Protein AF-A0A2I0TRK7-F1 (afdb_monomer)

Secondary structure (DSSP, 8-state):
-------PPP--S-GGGGTTS-SHHHHHHHHHHHHHHHHHHT---PPP----------------------SSSSS--------------HHHHHHHHHHHTTTSTTS--S-------HHHHHHHHHHHHHHH-------TT-HHHHHHHHHHHHHHHHHHHHHHHHHHHHHHHHHHHHHHHHHHHHHHHHHHHHHHHHHHHHHHHHHHHHHHHHHHHHHHHHHHHHHHHHHHHHH-

Structure (mmCIF, N/CA/C/O backbone):
data_AF-A0A2I0TRK7-F1
#
_entry.id   AF-A0A2I0TRK7-F1
#
loop_
_atom_site.group_PDB
_atom_site.id
_atom_site.type_symbol
_atom_site.label_atom_id
_atom_site.label_alt_id
_atom_site.label_comp_id
_atom_site.label_asym_id
_atom_site.label_entity_id
_atom_site.label_seq_id
_atom_site.pdbx_PDB_ins_code
_atom_site.Cartn_x
_atom_site.Cartn_y
_atom_site.Cartn_z
_atom_site.occupancy
_atom_site.B_iso_or_equiv
_atom_site.auth_seq_id
_atom_site.auth_comp_id
_atom_site.auth_asym_id
_atom_site.auth_atom_id
_atom_site.pdbx_PDB_model_num
ATOM 1 N N . MET A 1 1 ? -14.199 -33.407 -54.077 1.00 32.41 1 MET A N 1
ATOM 2 C CA . MET A 1 1 ? -13.689 -32.351 -54.979 1.00 32.41 1 MET A CA 1
ATOM 3 C C . MET A 1 1 ? -14.073 -30.995 -54.401 1.00 32.41 1 MET A C 1
ATOM 5 O O . MET A 1 1 ? -15.194 -30.552 -54.611 1.00 32.41 1 MET A O 1
ATOM 9 N N . LEU A 1 2 ? -13.197 -30.373 -53.607 1.00 34.16 2 LEU A N 1
ATOM 10 C CA . LEU A 1 2 ? -13.437 -29.027 -53.079 1.00 34.16 2 LEU A CA 1
ATOM 11 C C . LEU A 1 2 ? -13.108 -28.012 -54.176 1.00 34.16 2 LEU A C 1
ATOM 13 O O . LEU A 1 2 ? -11.953 -27.842 -54.563 1.00 34.16 2 LEU A O 1
ATOM 17 N N . ARG A 1 3 ? -14.162 -27.395 -54.709 1.00 36.28 3 ARG A N 1
ATOM 18 C CA . ARG A 1 3 ? -14.121 -26.287 -55.660 1.00 36.28 3 ARG A CA 1
ATOM 19 C C . ARG A 1 3 ? -13.402 -25.112 -54.986 1.00 36.28 3 ARG A C 1
ATOM 21 O O . ARG A 1 3 ? -13.982 -24.447 -54.138 1.00 36.28 3 ARG A O 1
ATOM 28 N N . ARG A 1 4 ? -12.128 -24.884 -55.324 1.00 41.16 4 ARG A N 1
ATOM 29 C CA . ARG A 1 4 ? -11.427 -23.633 -54.998 1.00 41.16 4 ARG A CA 1
ATOM 30 C C . ARG A 1 4 ? -12.055 -22.528 -55.842 1.00 41.16 4 ARG A C 1
ATOM 32 O O . ARG A 1 4 ? -11.705 -22.364 -57.006 1.00 41.16 4 ARG A O 1
ATOM 39 N N . GLU A 1 5 ? -13.023 -21.820 -55.278 1.00 40.56 5 GLU A N 1
ATOM 40 C CA . GLU A 1 5 ? -13.488 -20.557 -55.842 1.00 40.56 5 GLU A CA 1
ATOM 41 C C . GLU A 1 5 ? -12.325 -19.559 -55.784 1.00 40.56 5 GLU A C 1
ATOM 43 O O . GLU A 1 5 ? -11.800 -19.258 -54.712 1.00 40.56 5 GLU A O 1
ATOM 48 N N . GLN A 1 6 ? -11.877 -19.086 -56.949 1.00 48.50 6 GLN A N 1
ATOM 49 C CA . GLN A 1 6 ? -10.953 -17.962 -57.051 1.00 48.50 6 GLN A CA 1
ATOM 50 C C . GLN A 1 6 ? -11.681 -16.701 -56.577 1.00 48.50 6 GLN A C 1
ATOM 52 O O . GLN A 1 6 ? -12.315 -16.005 -57.363 1.00 48.50 6 GLN A O 1
ATOM 57 N N . LYS A 1 7 ? -11.599 -16.403 -55.281 1.00 53.94 7 LYS A N 1
ATOM 58 C CA . LYS A 1 7 ? -11.936 -15.080 -54.746 1.00 53.94 7 LYS A CA 1
ATOM 59 C C . LYS A 1 7 ? -10.682 -14.211 -54.743 1.00 53.94 7 LYS A C 1
ATOM 61 O O . LYS A 1 7 ? -10.127 -13.903 -53.697 1.00 53.94 7 LYS A O 1
ATOM 66 N N . GLY A 1 8 ? -10.184 -13.890 -55.933 1.00 55.75 8 GLY A N 1
ATOM 67 C CA . GLY A 1 8 ? -9.113 -12.912 -56.095 1.00 55.75 8 GLY A CA 1
ATOM 68 C C . GLY A 1 8 ? -9.718 -11.573 -56.482 1.00 55.75 8 GLY A C 1
ATOM 69 O O . GLY A 1 8 ? -10.373 -11.489 -57.520 1.00 55.75 8 GLY A O 1
ATOM 70 N N . ARG A 1 9 ? -9.507 -10.524 -55.678 1.00 63.12 9 ARG A N 1
ATOM 71 C CA . ARG A 1 9 ? -9.641 -9.151 -56.190 1.00 63.12 9 ARG A CA 1
ATOM 72 C C . ARG A 1 9 ? -8.657 -8.990 -57.362 1.00 63.12 9 ARG A C 1
ATOM 74 O O . ARG A 1 9 ? -7.585 -9.597 -57.307 1.00 63.12 9 ARG A O 1
ATOM 81 N N . PRO A 1 10 ? -8.997 -8.246 -58.427 1.00 60.66 10 PRO A N 1
ATOM 82 C CA . PRO A 1 10 ? -8.073 -8.036 -59.534 1.00 60.66 10 PRO A CA 1
ATOM 83 C C . PRO A 1 10 ? -6.835 -7.304 -59.015 1.00 60.66 10 PRO A C 1
ATOM 85 O O . PRO A 1 10 ? -6.938 -6.237 -58.419 1.00 60.66 10 PRO A O 1
ATOM 88 N N . VAL A 1 11 ? -5.673 -7.914 -59.213 1.00 68.88 11 VAL A N 1
ATOM 89 C CA . VAL A 1 11 ? -4.384 -7.338 -58.843 1.00 68.88 11 VAL A CA 1
ATOM 90 C C . VAL A 1 11 ? -3.769 -6.747 -60.111 1.00 68.88 11 VAL A C 1
ATOM 92 O O . VAL A 1 11 ? -3.431 -7.495 -61.026 1.00 68.88 11 VAL A O 1
ATOM 95 N N . ASP A 1 12 ? -3.655 -5.419 -60.185 1.00 69.75 12 ASP A N 1
ATOM 96 C CA . ASP A 1 12 ? -3.143 -4.688 -61.358 1.00 69.75 12 ASP A CA 1
ATOM 97 C C . ASP A 1 12 ? -1.611 -4.542 -61.324 1.00 69.75 12 ASP A C 1
ATOM 99 O O . ASP A 1 12 ? -1.049 -3.449 -61.327 1.00 69.75 12 ASP A O 1
ATOM 103 N N . PHE A 1 13 ? -0.905 -5.667 -61.195 1.00 78.81 13 PHE A N 1
ATOM 104 C CA . PHE A 1 13 ? 0.549 -5.705 -61.350 1.00 78.81 13 PHE A CA 1
ATOM 105 C C . PHE A 1 13 ? 1.053 -7.114 -61.690 1.00 78.81 13 PHE A C 1
ATOM 107 O O . PHE A 1 13 ? 0.450 -8.117 -61.296 1.00 78.81 13 PHE A O 1
ATOM 114 N N . PRO A 1 14 ? 2.185 -7.232 -62.410 1.00 78.56 14 PRO A N 1
ATOM 115 C CA . PRO A 1 14 ? 2.731 -8.528 -62.785 1.00 78.56 14 PRO A CA 1
ATOM 116 C C . PRO A 1 14 ? 3.265 -9.302 -61.561 1.00 78.56 14 PRO A C 1
ATOM 118 O O . PRO A 1 14 ? 3.854 -8.694 -60.661 1.00 78.56 14 PRO A O 1
ATOM 121 N N . PRO A 1 15 ? 3.180 -10.651 -61.545 1.00 74.69 15 PRO A N 1
ATOM 122 C CA . PRO A 1 15 ? 3.654 -11.485 -60.430 1.00 74.69 15 PRO A CA 1
ATOM 123 C C . PRO A 1 15 ? 5.134 -11.295 -60.066 1.00 74.69 15 PRO A C 1
ATOM 125 O O . PRO A 1 15 ? 5.544 -11.577 -58.942 1.00 74.69 15 PRO A O 1
ATOM 128 N N . SER A 1 16 ? 5.948 -10.789 -60.998 1.00 77.88 16 SER A N 1
ATOM 129 C CA . SER A 1 16 ? 7.357 -10.458 -60.764 1.00 77.88 16 SER A CA 1
ATOM 130 C C . SER A 1 16 ? 7.552 -9.417 -59.657 1.00 77.88 16 SER A C 1
ATOM 132 O O . SER A 1 16 ? 8.558 -9.479 -58.953 1.00 77.88 16 SER A O 1
ATOM 134 N N . LYS A 1 17 ? 6.582 -8.516 -59.445 1.00 78.31 17 LYS A N 1
ATOM 135 C CA . LYS A 1 17 ? 6.619 -7.491 -58.388 1.00 78.31 17 LYS A CA 1
ATOM 136 C C . LYS A 1 17 ? 6.417 -8.060 -56.979 1.00 78.31 17 LYS A C 1
ATOM 138 O O . LYS A 1 17 ? 6.828 -7.424 -56.019 1.00 78.31 17 LYS A O 1
ATOM 143 N N . LEU A 1 18 ? 5.864 -9.269 -56.847 1.00 79.94 18 LEU A N 1
ATOM 144 C CA . LEU A 1 18 ? 5.720 -9.961 -55.556 1.00 79.94 18 LEU A CA 1
ATOM 145 C C . LEU A 1 18 ? 6.924 -10.837 -55.204 1.00 79.94 18 LEU A C 1
ATOM 147 O O . LEU A 1 18 ? 7.068 -11.240 -54.053 1.00 79.94 18 LEU A O 1
ATOM 151 N N . LYS A 1 19 ? 7.806 -11.130 -56.170 1.00 82.94 19 LYS A N 1
ATOM 152 C CA . LYS A 1 19 ? 8.955 -12.028 -55.967 1.00 82.94 19 LYS A CA 1
ATOM 153 C C . LYS A 1 19 ? 9.944 -11.499 -54.921 1.00 82.94 19 LYS A C 1
ATOM 155 O O . LYS A 1 19 ? 10.621 -12.292 -54.281 1.00 82.94 19 LYS A O 1
ATOM 160 N N . ALA A 1 20 ? 10.009 -10.179 -54.749 1.00 80.12 20 ALA A N 1
ATOM 161 C CA . ALA A 1 20 ? 10.851 -9.537 -53.747 1.00 80.12 20 ALA A CA 1
ATOM 162 C C . ALA A 1 20 ? 10.376 -9.806 -52.305 1.00 80.12 20 ALA A C 1
ATOM 164 O O . ALA A 1 20 ? 11.190 -9.773 -51.392 1.00 80.12 20 ALA A O 1
ATOM 165 N N . GLY A 1 21 ? 9.086 -10.097 -52.086 1.00 78.44 21 GLY A N 1
ATOM 166 C CA . GLY A 1 21 ? 8.528 -10.366 -50.753 1.00 78.44 21 GLY A CA 1
ATOM 167 C C . GLY A 1 21 ? 8.368 -9.136 -49.848 1.00 78.44 21 GLY A C 1
ATOM 168 O O . GLY A 1 21 ? 7.919 -9.278 -48.716 1.00 78.44 21 GLY A O 1
ATOM 169 N N . TYR A 1 22 ? 8.696 -7.938 -50.335 1.00 82.69 22 TYR A N 1
ATOM 170 C CA . TYR A 1 22 ? 8.523 -6.662 -49.639 1.00 82.69 22 TYR A CA 1
ATOM 171 C C . TYR A 1 22 ? 8.100 -5.566 -50.627 1.00 82.69 22 TYR A C 1
ATOM 173 O O . TYR A 1 22 ? 8.281 -5.706 -51.838 1.00 82.69 22 TYR A O 1
ATOM 181 N N . GLY A 1 23 ? 7.544 -4.470 -50.108 1.00 86.88 23 GLY A N 1
ATOM 182 C CA . GLY A 1 23 ? 7.080 -3.326 -50.897 1.00 86.88 23 GLY A CA 1
ATOM 183 C C . GLY A 1 23 ? 5.558 -3.213 -50.980 1.00 86.88 23 GLY A C 1
ATOM 184 O O . GLY A 1 23 ? 4.820 -4.084 -50.523 1.00 86.88 23 GLY A O 1
ATOM 185 N N . GLU A 1 24 ? 5.096 -2.116 -51.577 1.00 85.69 24 GLU A N 1
ATOM 186 C CA . GLU A 1 24 ? 3.682 -1.720 -51.636 1.00 85.69 24 GLU A CA 1
ATOM 187 C C . GLU A 1 24 ? 2.779 -2.819 -52.210 1.00 85.69 24 GLU A C 1
ATOM 189 O O . GLU A 1 24 ? 1.721 -3.111 -51.662 1.00 85.69 24 GLU A O 1
ATOM 194 N N . GLN A 1 25 ? 3.231 -3.498 -53.266 1.00 84.50 25 GLN A N 1
ATOM 195 C CA . GLN A 1 25 ? 2.469 -4.558 -53.925 1.00 84.50 25 GLN A CA 1
ATOM 196 C C . GLN A 1 25 ? 2.298 -5.788 -53.020 1.00 84.50 25 GLN A C 1
ATOM 198 O O . GLN A 1 25 ? 1.244 -6.422 -53.032 1.00 84.50 25 GLN A O 1
ATOM 203 N N . ALA A 1 26 ? 3.308 -6.116 -52.206 1.00 85.38 26 ALA A N 1
ATOM 204 C CA . ALA A 1 26 ? 3.221 -7.199 -51.228 1.00 85.38 26 ALA A CA 1
ATOM 205 C C . ALA A 1 26 ? 2.299 -6.817 -50.059 1.00 85.38 26 ALA A C 1
ATOM 207 O O . ALA A 1 26 ? 1.445 -7.616 -49.672 1.00 85.38 26 ALA A O 1
ATOM 208 N N . CYS A 1 27 ? 2.411 -5.584 -49.553 1.00 88.12 27 CYS A N 1
ATOM 209 C CA . CYS A 1 27 ? 1.525 -5.058 -48.513 1.00 88.12 27 CYS A CA 1
ATOM 210 C C . CYS A 1 27 ? 0.061 -5.040 -48.969 1.00 88.12 27 CYS A C 1
ATOM 212 O O . CYS A 1 27 ? -0.803 -5.492 -48.227 1.00 88.12 27 CYS A O 1
ATOM 214 N N . TYR A 1 28 ? -0.213 -4.612 -50.205 1.00 85.75 28 TYR A N 1
ATOM 215 C CA . TYR A 1 28 ? -1.561 -4.591 -50.777 1.00 85.75 28 TYR A CA 1
ATOM 216 C C . TYR A 1 28 ? -2.214 -5.980 -50.800 1.00 85.75 28 TYR A C 1
ATOM 218 O O . TYR A 1 28 ? -3.383 -6.138 -50.447 1.00 85.75 28 TYR A O 1
ATOM 226 N N . VAL A 1 29 ? -1.456 -7.013 -51.187 1.00 85.69 29 VAL A N 1
ATOM 227 C CA . VAL A 1 29 ? -1.961 -8.395 -51.199 1.00 85.69 29 VAL A CA 1
ATOM 228 C C . VAL A 1 29 ? -2.229 -8.891 -49.782 1.00 85.69 29 VAL A C 1
ATOM 230 O O . VAL A 1 29 ? -3.265 -9.513 -49.548 1.00 85.69 29 VAL A O 1
ATOM 233 N N . LEU A 1 30 ? -1.324 -8.617 -48.840 1.00 88.88 30 LEU A N 1
ATOM 234 C CA . LEU A 1 30 ? -1.496 -9.004 -47.439 1.00 88.88 30 LEU A CA 1
ATOM 235 C C . LEU A 1 30 ? -2.705 -8.316 -46.801 1.00 88.88 30 LEU A C 1
ATOM 237 O O . LEU A 1 30 ? -3.473 -8.983 -46.114 1.00 88.88 30 LEU A O 1
ATOM 241 N N . ASP A 1 31 ? -2.909 -7.032 -47.080 1.00 88.31 31 ASP A N 1
ATOM 242 C CA . ASP A 1 31 ? -4.055 -6.259 -46.602 1.00 88.31 31 ASP A CA 1
ATOM 243 C C . ASP A 1 31 ? -5.375 -6.815 -47.158 1.00 88.31 31 ASP A C 1
ATOM 245 O O . ASP A 1 31 ? -6.293 -7.146 -46.406 1.00 88.31 31 ASP A O 1
ATOM 249 N N . CYS A 1 32 ? -5.433 -7.089 -48.466 1.00 85.69 32 CYS A N 1
ATOM 250 C CA . CYS A 1 32 ? -6.602 -7.717 -49.088 1.00 85.69 32 CYS A CA 1
ATOM 251 C C . CYS A 1 32 ? -6.925 -9.100 -48.495 1.00 85.69 32 CYS A C 1
ATOM 253 O O . CYS A 1 32 ? -8.098 -9.442 -48.315 1.00 85.69 32 CYS A O 1
ATOM 255 N N . LEU A 1 33 ? -5.900 -9.911 -48.214 1.00 86.06 33 LEU A N 1
ATOM 256 C CA . LEU A 1 33 ? -6.066 -11.225 -47.589 1.00 86.06 33 LEU A CA 1
ATOM 257 C C . LEU A 1 33 ? -6.505 -11.106 -46.126 1.00 86.06 33 LEU A C 1
ATOM 259 O O . LEU A 1 33 ? -7.349 -11.888 -45.684 1.00 86.06 33 LEU A O 1
ATOM 263 N N . ALA A 1 34 ? -5.972 -10.128 -45.392 1.00 87.38 34 ALA A N 1
ATOM 264 C CA . ALA A 1 34 ? -6.372 -9.840 -44.023 1.00 87.38 34 ALA A CA 1
ATOM 265 C C . ALA A 1 34 ? -7.840 -9.399 -43.964 1.00 87.38 34 ALA A C 1
ATOM 267 O O . ALA A 1 34 ? -8.602 -9.959 -43.180 1.00 87.38 34 ALA A O 1
ATOM 268 N N . GLU A 1 35 ? -8.285 -8.494 -44.841 1.00 85.69 35 GLU A N 1
ATOM 269 C CA . GLU A 1 35 ? -9.696 -8.095 -44.929 1.00 85.69 35 GLU A CA 1
ATOM 270 C C . GLU A 1 35 ? -10.627 -9.291 -45.174 1.00 85.69 35 GLU A C 1
ATOM 272 O O . GLU A 1 35 ? -11.679 -9.406 -44.542 1.00 85.69 35 GLU A O 1
ATOM 277 N N . GLU A 1 36 ? -10.262 -10.196 -46.084 1.00 83.69 36 GLU A N 1
ATOM 278 C CA . GLU A 1 36 ? -11.088 -11.366 -46.397 1.00 83.69 36 GLU A CA 1
ATOM 279 C C . GLU A 1 36 ? -11.108 -12.374 -45.233 1.00 83.69 36 GLU A C 1
ATOM 281 O O . GLU A 1 36 ? -12.155 -12.950 -44.920 1.00 83.69 36 GLU A O 1
ATOM 286 N N . ALA A 1 37 ? -9.982 -12.534 -44.530 1.00 86.31 37 ALA A N 1
ATOM 287 C CA . ALA A 1 37 ? -9.895 -13.343 -43.316 1.00 86.31 37 ALA A CA 1
ATOM 288 C C . ALA A 1 37 ? -10.733 -12.755 -42.166 1.00 86.31 37 ALA A C 1
ATOM 290 O O . ALA A 1 37 ? -11.430 -13.491 -41.460 1.00 86.31 37 ALA A O 1
ATOM 291 N N . LEU A 1 38 ? -10.730 -11.430 -42.001 1.00 85.94 38 LEU A N 1
ATOM 292 C CA . LEU A 1 38 ? -11.551 -10.731 -41.010 1.00 85.94 38 LEU A CA 1
ATOM 293 C C . LEU A 1 38 ? -13.048 -10.856 -41.330 1.00 85.94 38 LEU A C 1
ATOM 295 O O . LEU A 1 38 ? -13.849 -11.104 -40.428 1.00 85.94 38 LEU A O 1
ATOM 299 N N . LYS A 1 39 ? -13.432 -10.787 -42.614 1.00 84.00 39 LYS A N 1
ATOM 300 C CA . LYS A 1 39 ? -14.817 -11.044 -43.051 1.00 84.00 39 LYS A CA 1
ATOM 301 C C . LYS A 1 39 ? -15.256 -12.477 -42.765 1.00 84.00 39 LYS A C 1
ATOM 303 O O . LYS A 1 39 ? -16.367 -12.679 -42.283 1.00 84.00 39 LYS A O 1
ATOM 308 N N . TYR A 1 40 ? -14.403 -13.468 -43.038 1.00 85.50 40 TYR A N 1
ATOM 309 C CA . TYR A 1 40 ? -14.735 -14.877 -42.792 1.00 85.50 40 TYR A CA 1
ATOM 310 C C . TYR A 1 40 ? -14.854 -15.200 -41.297 1.00 85.50 40 TYR A C 1
ATOM 312 O O . TYR A 1 40 ? -15.708 -15.989 -40.899 1.00 85.50 40 TYR A O 1
ATOM 320 N N . THR A 1 41 ? -14.027 -14.574 -40.458 1.00 85.81 41 THR A N 1
ATOM 321 C CA . THR A 1 41 ? -14.074 -14.749 -38.996 1.00 85.81 41 THR A CA 1
ATOM 322 C C . THR A 1 41 ? -15.177 -13.929 -38.319 1.00 85.81 41 THR A C 1
ATOM 324 O O . THR A 1 41 ? -15.404 -14.101 -37.124 1.00 85.81 41 THR A O 1
ATOM 327 N N . GLY A 1 42 ? -15.884 -13.062 -39.060 1.00 80.81 42 GLY A N 1
ATOM 328 C CA . GLY A 1 42 ? -16.906 -12.171 -38.505 1.00 80.81 42 GLY A CA 1
ATOM 329 C C . GLY A 1 42 ? -16.328 -11.153 -37.520 1.00 80.81 42 GLY A C 1
ATOM 330 O O . GLY A 1 42 ? -17.004 -10.758 -36.570 1.00 80.81 42 GLY A O 1
ATOM 331 N N . PHE A 1 43 ? -15.064 -10.766 -37.704 1.00 82.06 43 PHE A N 1
ATOM 332 C CA . PHE A 1 43 ? -14.374 -9.867 -36.790 1.00 82.06 43 PHE A CA 1
ATOM 333 C C . PHE A 1 43 ? -14.968 -8.455 -36.852 1.00 82.06 43 PHE A C 1
ATOM 335 O O . PHE A 1 43 ? -15.116 -7.866 -37.922 1.00 82.06 43 PHE A O 1
ATOM 342 N N . SER A 1 44 ? -15.263 -7.888 -35.684 1.00 82.06 44 SER A N 1
ATOM 343 C CA . SER A 1 44 ? -15.686 -6.498 -35.529 1.00 82.06 44 SER A CA 1
ATOM 344 C C . SER A 1 44 ? -14.668 -5.738 -34.688 1.00 82.06 44 SER A C 1
ATOM 346 O O . SER A 1 44 ? -14.330 -6.177 -33.585 1.00 82.06 44 SER A O 1
ATOM 348 N N . TRP A 1 45 ? -14.241 -4.570 -35.161 1.00 82.00 45 TRP A N 1
ATOM 349 C CA . TRP A 1 45 ? -13.414 -3.654 -34.382 1.00 82.00 45 TRP A CA 1
ATOM 350 C C . TRP A 1 45 ? -14.158 -3.229 -33.114 1.00 82.00 45 TRP A C 1
ATOM 352 O O . TRP A 1 45 ? -15.201 -2.575 -33.176 1.00 82.00 45 TRP A O 1
ATOM 362 N N . LYS A 1 46 ? -13.637 -3.616 -31.949 1.00 82.19 46 LYS A N 1
ATOM 363 C CA . LYS A 1 46 ? -14.129 -3.102 -30.669 1.00 82.19 46 LYS A CA 1
ATOM 364 C C . LYS A 1 46 ? -13.589 -1.686 -30.486 1.00 82.19 46 LYS A C 1
ATOM 366 O O . LYS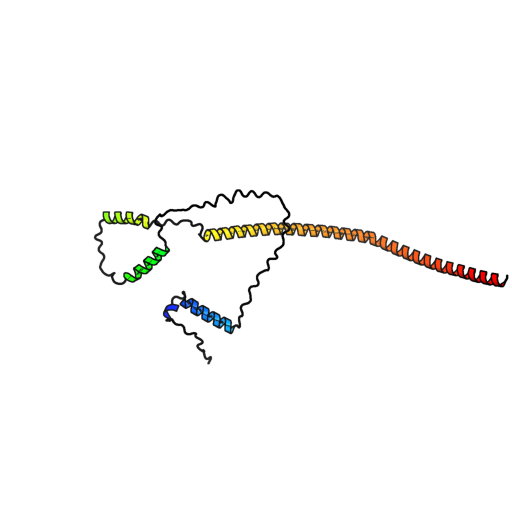 A 1 46 ? -12.427 -1.434 -30.798 1.00 82.19 46 LYS A O 1
ATOM 371 N N . ARG A 1 47 ? -14.418 -0.763 -29.985 1.00 79.69 47 ARG A N 1
ATOM 372 C CA . ARG A 1 47 ? -13.934 0.573 -29.610 1.00 79.69 47 ARG A CA 1
ATOM 373 C C . ARG A 1 47 ? -12.837 0.416 -28.550 1.00 79.69 47 ARG A C 1
ATOM 375 O O . ARG A 1 47 ? -13.065 -0.338 -27.600 1.00 79.69 47 ARG A O 1
ATOM 382 N N . PRO A 1 48 ? -11.683 1.090 -28.700 1.00 80.88 48 PRO A N 1
ATOM 383 C CA . PRO A 1 48 ? -10.685 1.143 -27.643 1.00 80.88 48 PRO A CA 1
ATOM 384 C C . PRO A 1 48 ? -11.340 1.626 -26.346 1.00 80.88 48 PRO A C 1
ATOM 386 O O . PRO A 1 48 ? -12.047 2.635 -26.342 1.00 80.88 48 PRO A O 1
ATOM 389 N N . ALA A 1 49 ? -11.150 0.873 -25.265 1.00 74.44 49 ALA A N 1
ATOM 390 C CA . ALA A 1 49 ? -11.534 1.309 -23.933 1.00 74.44 49 ALA A CA 1
ATOM 391 C C . ALA A 1 49 ? -10.388 2.167 -23.398 1.00 74.44 49 ALA A C 1
ATOM 393 O O . ALA A 1 49 ? -9.375 1.634 -22.951 1.00 74.44 49 ALA A O 1
ATOM 394 N N . TYR A 1 50 ? -10.527 3.486 -23.518 1.00 74.50 50 TYR A N 1
ATOM 395 C CA . TYR A 1 50 ? -9.621 4.415 -22.860 1.00 74.50 50 TYR A CA 1
ATOM 396 C C . TYR A 1 50 ? -9.907 4.352 -21.358 1.00 74.50 50 TYR A C 1
ATOM 398 O O . TYR A 1 50 ? -11.071 4.522 -20.974 1.00 74.50 50 TYR A O 1
ATOM 406 N N . PRO A 1 51 ? -8.903 4.066 -20.514 1.00 74.94 51 PRO A N 1
ATOM 407 C CA . PRO A 1 51 ? -9.040 4.261 -19.081 1.00 74.94 51 PRO A CA 1
ATOM 408 C C . PRO A 1 51 ? -9.516 5.694 -18.855 1.00 74.94 51 PRO A C 1
ATOM 410 O O . PRO A 1 51 ? -8.961 6.630 -19.426 1.00 74.94 51 PRO A O 1
ATOM 413 N N . THR A 1 52 ? -10.601 5.859 -18.107 1.00 65.25 52 THR A N 1
ATOM 414 C CA . THR A 1 52 ? -10.982 7.185 -17.631 1.00 65.25 52 THR A CA 1
ATOM 415 C C . THR A 1 52 ? -9.934 7.547 -16.594 1.00 65.25 52 THR A C 1
ATOM 417 O O . THR A 1 52 ? -9.870 6.892 -15.559 1.00 65.25 52 THR A O 1
ATOM 420 N N . GLU A 1 53 ? -9.060 8.501 -16.908 1.00 59.22 53 GLU A N 1
ATOM 421 C CA . GLU A 1 53 ? -8.301 9.197 -15.875 1.00 59.22 53 GLU A CA 1
ATOM 422 C C . GLU A 1 53 ? -9.353 9.820 -14.957 1.00 59.22 53 GLU A C 1
ATOM 424 O O . GLU A 1 53 ? -10.079 10.736 -15.352 1.00 59.22 53 GLU A O 1
ATOM 429 N N . GLU A 1 54 ? -9.532 9.237 -13.773 1.00 49.12 54 GLU A N 1
ATOM 430 C CA . GLU A 1 54 ? -10.146 9.961 -12.675 1.00 49.12 54 GLU A CA 1
ATOM 431 C C . GLU A 1 54 ? -9.232 11.167 -12.468 1.00 49.12 54 GLU A C 1
ATOM 433 O O . GLU A 1 54 ? -8.091 11.026 -12.036 1.00 49.12 54 GLU A O 1
ATOM 438 N N . LEU A 1 55 ? -9.698 12.343 -12.894 1.00 51.34 55 LEU A N 1
ATOM 439 C CA . LEU A 1 55 ? -9.161 13.605 -12.414 1.00 51.34 55 LEU A CA 1
ATOM 440 C C . LEU A 1 55 ? -9.464 13.607 -10.917 1.00 51.34 55 LEU A C 1
ATOM 442 O O . LEU A 1 55 ? -10.515 14.087 -10.493 1.00 51.34 55 LEU A O 1
ATOM 446 N N . GLU A 1 56 ? -8.598 12.969 -10.133 1.00 44.88 56 GLU A N 1
ATOM 447 C CA . GLU A 1 56 ? -8.482 13.280 -8.723 1.00 44.88 56 GLU A CA 1
ATOM 448 C C . GLU A 1 56 ? -8.209 14.784 -8.690 1.00 44.88 56 GLU A C 1
ATOM 450 O O . GLU A 1 56 ? -7.171 15.263 -9.147 1.00 44.88 56 GLU A O 1
ATOM 455 N N . GLU A 1 57 ? -9.211 15.550 -8.258 1.00 43.53 57 GLU A N 1
ATOM 456 C CA . GLU A 1 57 ? -8.990 16.896 -7.755 1.00 43.53 57 GLU A CA 1
ATOM 457 C C . GLU A 1 57 ? -8.052 16.726 -6.556 1.00 43.53 57 GLU A C 1
ATOM 459 O O . GLU A 1 57 ? -8.499 16.528 -5.427 1.00 43.53 57 GLU A O 1
ATOM 464 N N . GLU A 1 58 ? -6.741 16.705 -6.813 1.00 39.59 58 GLU A N 1
ATOM 465 C CA . GLU A 1 58 ? -5.739 16.873 -5.774 1.00 39.59 58 GLU A CA 1
ATOM 466 C C . GLU A 1 58 ? -6.018 18.234 -5.138 1.00 39.59 58 GLU A C 1
ATOM 468 O O . GLU A 1 58 ? -5.772 19.297 -5.712 1.00 39.59 58 GLU A O 1
ATOM 473 N N . GLU A 1 59 ? -6.603 18.189 -3.945 1.00 39.78 59 GLU A N 1
ATOM 474 C CA . GLU A 1 59 ? -6.556 19.277 -2.989 1.00 39.78 59 GLU A CA 1
ATOM 475 C C . GLU A 1 59 ? -5.069 19.562 -2.756 1.00 39.78 59 GLU A C 1
ATOM 477 O O . GLU A 1 59 ? -4.382 18.826 -2.050 1.00 39.78 59 GLU A O 1
ATOM 482 N N . ILE A 1 60 ? -4.556 20.585 -3.445 1.00 38.88 60 ILE A N 1
ATOM 483 C CA . ILE A 1 60 ? -3.182 21.064 -3.320 1.00 38.88 60 ILE A CA 1
ATOM 484 C C . ILE A 1 60 ? -3.021 21.534 -1.874 1.00 38.88 60 ILE A C 1
ATOM 486 O O . ILE A 1 60 ? -3.321 22.679 -1.535 1.00 38.88 60 ILE A O 1
ATOM 490 N N . THR A 1 61 ? -2.580 20.644 -0.990 1.00 37.81 61 THR A N 1
ATOM 491 C CA . THR A 1 61 ? -2.004 21.059 0.280 1.00 37.81 61 THR A CA 1
ATOM 492 C C . THR A 1 61 ? -0.696 21.752 -0.065 1.00 37.81 61 THR A C 1
ATOM 494 O O . THR A 1 61 ? 0.225 21.106 -0.562 1.00 37.81 61 THR A O 1
ATOM 497 N N . GLU A 1 62 ? -0.654 23.068 0.139 1.00 41.72 62 GLU A N 1
ATOM 498 C CA . GLU A 1 62 ? 0.545 23.903 0.059 1.00 41.72 62 GLU A CA 1
ATOM 499 C C . GLU A 1 62 ? 1.615 23.344 1.013 1.00 41.72 62 GLU A C 1
ATOM 501 O O . GLU A 1 62 ? 1.676 23.718 2.184 1.00 41.72 62 GLU A O 1
ATOM 506 N N . ASP A 1 63 ? 2.430 22.404 0.532 1.00 35.66 63 ASP A N 1
ATOM 507 C CA . ASP A 1 63 ? 3.682 22.027 1.177 1.00 35.66 63 ASP A CA 1
ATOM 508 C C . ASP A 1 63 ? 4.786 22.839 0.499 1.00 35.66 63 ASP A C 1
ATOM 510 O O . ASP A 1 63 ? 5.152 22.615 -0.657 1.00 35.66 63 ASP A O 1
ATOM 514 N N . ASP A 1 64 ? 5.233 23.862 1.222 1.00 45.28 64 ASP A N 1
ATOM 515 C CA . ASP A 1 64 ? 6.246 24.854 0.859 1.00 45.28 64 ASP A CA 1
ATOM 516 C C . ASP A 1 64 ? 7.646 24.213 0.828 1.00 45.28 64 ASP A C 1
ATOM 518 O O . ASP A 1 64 ? 8.550 24.543 1.597 1.00 45.28 64 ASP A O 1
ATOM 522 N N . ALA A 1 65 ? 7.817 23.218 -0.040 1.00 46.12 65 ALA A N 1
ATOM 523 C CA . ALA A 1 65 ? 9.112 22.674 -0.398 1.00 46.12 65 ALA A CA 1
ATOM 524 C C . ALA A 1 65 ? 9.607 23.420 -1.641 1.00 46.12 65 ALA A C 1
ATOM 526 O O . ALA A 1 65 ? 9.292 23.054 -2.773 1.00 46.12 65 ALA A O 1
ATOM 527 N N . GLU A 1 66 ? 10.392 24.477 -1.418 1.00 51.25 66 GLU A N 1
ATOM 528 C CA . GLU A 1 66 ? 11.174 25.163 -2.449 1.00 51.25 66 GLU A CA 1
ATOM 529 C C . GLU A 1 66 ? 12.019 24.150 -3.255 1.00 51.25 66 GLU A C 1
ATOM 531 O O . GLU A 1 66 ? 13.153 23.811 -2.904 1.00 51.25 66 GLU A O 1
ATOM 536 N N . LEU A 1 67 ? 11.482 23.655 -4.372 1.00 42.22 67 LEU A N 1
ATOM 537 C CA . LEU A 1 67 ? 12.253 22.937 -5.381 1.00 42.22 67 LEU A CA 1
ATOM 538 C C . LEU A 1 67 ? 13.062 23.973 -6.159 1.00 42.22 67 LEU A C 1
ATOM 540 O O . LEU A 1 67 ? 12.558 24.645 -7.056 1.00 42.22 67 LEU A O 1
ATOM 544 N N . THR A 1 68 ? 14.336 24.116 -5.795 1.00 46.28 68 THR A N 1
ATOM 545 C CA . THR A 1 68 ? 15.310 24.934 -6.521 1.00 46.28 68 THR A CA 1
ATOM 546 C C . THR A 1 68 ? 15.433 24.449 -7.974 1.00 46.28 68 THR A C 1
ATOM 548 O O . THR A 1 68 ? 16.183 23.520 -8.280 1.00 46.28 68 THR A O 1
ATOM 551 N N . LEU A 1 69 ? 14.708 25.110 -8.877 1.00 44.72 69 LEU A N 1
ATOM 552 C CA . LEU A 1 69 ? 14.708 24.944 -10.334 1.00 44.72 69 LEU A CA 1
ATOM 553 C C . LEU A 1 69 ? 15.988 25.522 -10.980 1.00 44.72 69 LEU A C 1
ATOM 555 O O . LEU A 1 69 ? 15.923 26.178 -12.006 1.00 44.72 69 LEU A O 1
ATOM 559 N N . ASN A 1 70 ? 17.173 25.308 -10.401 1.00 45.44 70 ASN A N 1
ATOM 560 C CA . ASN A 1 70 ? 18.419 25.888 -10.936 1.00 45.44 70 ASN A CA 1
ATOM 561 C C . ASN A 1 70 ? 19.199 24.925 -11.844 1.00 45.44 70 ASN A C 1
ATOM 563 O O . ASN A 1 70 ? 20.351 25.191 -12.164 1.00 45.44 70 ASN A O 1
ATOM 567 N N . LYS A 1 71 ? 18.625 23.774 -12.221 1.00 49.66 71 LYS A N 1
ATOM 568 C CA . LYS A 1 71 ? 19.361 22.726 -12.957 1.00 49.66 71 LYS A CA 1
ATOM 569 C C . LYS A 1 71 ? 18.720 22.275 -14.269 1.00 49.66 71 LYS A C 1
ATOM 571 O O . LYS A 1 71 ? 19.165 21.291 -14.844 1.00 49.66 71 LYS A O 1
ATOM 576 N N . LEU A 1 72 ? 17.684 22.981 -14.720 1.00 44.12 72 LEU A N 1
ATOM 577 C CA . LEU A 1 72 ? 17.000 22.727 -15.993 1.00 44.12 72 LEU A CA 1
ATOM 578 C C . LEU A 1 72 ? 17.103 23.902 -16.981 1.00 44.12 72 LEU A C 1
ATOM 580 O O . LEU A 1 72 ? 16.591 23.792 -18.086 1.00 44.12 72 LEU A O 1
ATOM 584 N N . GLU A 1 73 ? 17.769 25.000 -16.609 1.00 40.88 73 GLU A N 1
ATOM 585 C CA . GLU A 1 73 ? 17.863 26.212 -17.440 1.00 40.88 73 GLU A CA 1
ATOM 586 C C . GLU A 1 73 ? 19.198 26.332 -18.206 1.00 40.88 73 GLU A C 1
ATOM 588 O O . GLU A 1 73 ? 19.315 27.168 -19.090 1.00 40.88 73 GLU A O 1
ATOM 593 N N . GLU A 1 74 ? 20.193 25.478 -17.930 1.00 40.62 74 GLU A N 1
ATOM 594 C CA . GLU A 1 74 ? 21.527 25.567 -18.562 1.00 40.62 74 GLU A CA 1
ATOM 595 C C . GLU A 1 74 ? 21.659 24.767 -19.876 1.00 40.62 74 GLU A C 1
ATOM 597 O O . GLU A 1 74 ? 22.622 24.964 -20.600 1.00 40.62 74 GLU A O 1
ATOM 602 N N . ASP A 1 75 ? 20.689 23.917 -20.239 1.00 40.25 75 ASP A N 1
ATOM 603 C CA . ASP A 1 75 ? 20.776 23.065 -21.447 1.00 40.25 75 ASP A CA 1
ATOM 604 C C . ASP A 1 75 ? 19.812 23.477 -22.580 1.00 40.25 75 ASP A C 1
ATOM 606 O O . ASP A 1 75 ? 19.661 22.759 -23.571 1.00 40.25 75 ASP A O 1
ATOM 610 N N . VAL A 1 76 ? 19.169 24.645 -22.473 1.00 44.38 76 VAL A N 1
ATOM 611 C CA . VAL A 1 76 ? 18.446 25.271 -23.597 1.00 44.38 76 VAL A CA 1
ATOM 612 C C . VAL A 1 76 ? 19.305 26.401 -24.167 1.00 44.38 76 VAL A C 1
ATOM 614 O O . VAL A 1 76 ? 18.897 27.557 -24.223 1.00 44.38 76 VAL A O 1
ATOM 617 N N . GLU A 1 77 ? 20.530 26.071 -24.575 1.00 40.72 77 GLU A N 1
ATOM 618 C CA . GLU A 1 77 ? 21.265 26.912 -25.517 1.00 40.72 77 GLU A CA 1
ATOM 619 C C . GLU A 1 77 ? 20.605 26.757 -26.897 1.00 40.72 77 GLU A C 1
ATOM 621 O O . GLU A 1 77 ? 20.771 25.758 -27.604 1.00 40.72 77 GLU A O 1
ATOM 626 N N . GLU A 1 78 ? 19.794 27.755 -27.261 1.00 47.06 78 GLU A N 1
ATOM 627 C CA . GLU A 1 78 ? 19.467 28.074 -28.650 1.00 47.06 78 GLU A CA 1
ATOM 628 C C . GLU A 1 78 ? 20.766 28.419 -29.393 1.00 47.06 78 GLU A C 1
ATOM 630 O O . GLU A 1 78 ? 21.136 29.581 -29.522 1.00 47.06 78 GLU A O 1
ATOM 635 N N . GLU A 1 79 ? 21.473 27.409 -29.892 1.00 38.53 79 GLU A N 1
ATOM 636 C CA . GLU A 1 79 ? 22.558 27.625 -30.847 1.00 38.53 79 GLU A CA 1
ATOM 637 C C . GLU A 1 79 ? 21.996 27.507 -32.269 1.00 38.53 79 GLU A C 1
ATOM 639 O O . GLU A 1 79 ? 21.830 26.416 -32.831 1.00 38.53 79 GLU A O 1
ATOM 644 N N . GLU A 1 80 ? 21.694 28.674 -32.852 1.00 45.31 80 GLU A N 1
ATOM 645 C CA . GLU A 1 80 ? 21.727 28.898 -34.299 1.00 45.31 80 GLU A CA 1
ATOM 646 C C . GLU A 1 80 ? 23.090 28.429 -34.830 1.00 45.31 80 GLU A C 1
ATOM 648 O O . GLU A 1 80 ? 24.051 29.189 -34.925 1.00 45.31 80 GLU A O 1
ATOM 653 N N . SER A 1 81 ? 23.197 27.153 -35.201 1.00 36.06 81 SER A N 1
ATOM 654 C CA . SER A 1 81 ? 24.362 26.677 -35.941 1.00 36.06 81 SER A CA 1
ATOM 655 C C . SER A 1 81 ? 24.178 27.004 -37.421 1.00 36.06 81 SER A C 1
ATOM 657 O O . SER A 1 81 ? 23.827 26.151 -38.239 1.00 36.06 81 SER A O 1
ATOM 659 N N . ASP A 1 82 ? 24.422 28.274 -37.746 1.00 42.53 82 ASP A N 1
ATOM 660 C CA . ASP A 1 82 ? 24.877 28.697 -39.067 1.00 42.53 82 ASP A CA 1
ATOM 661 C C . ASP A 1 82 ? 26.279 28.112 -39.286 1.00 42.53 82 ASP A C 1
ATOM 663 O O . ASP A 1 82 ? 27.302 28.707 -38.950 1.00 42.53 82 ASP A O 1
ATOM 667 N N . ASN A 1 83 ? 26.328 26.862 -39.746 1.00 42.22 83 ASN A N 1
ATOM 668 C CA . ASN A 1 83 ? 27.568 26.237 -40.176 1.00 42.22 83 ASN A CA 1
ATOM 669 C C . ASN A 1 83 ? 27.312 25.506 -41.496 1.00 42.22 83 ASN A C 1
ATOM 671 O O . ASN A 1 83 ? 27.092 24.293 -41.547 1.00 42.22 83 ASN A O 1
ATOM 675 N N . GLU A 1 84 ? 27.331 26.289 -42.579 1.00 44.62 84 GLU A N 1
ATOM 676 C CA . GLU A 1 84 ? 27.482 25.854 -43.974 1.00 44.62 84 GLU A CA 1
ATOM 677 C C . GLU A 1 84 ? 28.840 25.148 -44.198 1.00 44.62 84 GLU A C 1
ATOM 679 O O . GLU A 1 84 ? 29.653 25.530 -45.038 1.00 44.62 84 GLU A O 1
ATOM 684 N N . GLU A 1 85 ? 29.109 24.066 -43.470 1.00 45.56 85 GLU A N 1
ATOM 685 C CA . GLU A 1 85 ? 30.159 23.120 -43.835 1.00 45.56 85 GLU A CA 1
ATOM 686 C C . GLU A 1 85 ? 29.518 21.939 -44.558 1.00 45.56 85 GLU A C 1
ATOM 688 O O . GLU A 1 85 ? 28.922 21.065 -43.933 1.00 45.56 85 GLU A O 1
ATOM 693 N N . ASN A 1 86 ? 29.638 21.954 -45.893 1.00 51.06 86 ASN A N 1
ATOM 694 C CA . ASN A 1 86 ? 29.369 20.877 -46.857 1.00 51.06 86 ASN A CA 1
ATOM 695 C C . ASN A 1 86 ? 29.211 19.479 -46.216 1.00 51.06 86 ASN A C 1
ATOM 697 O O . ASN A 1 86 ? 30.149 18.678 -46.170 1.00 51.06 86 ASN A O 1
ATOM 701 N N . PHE A 1 87 ? 28.003 19.166 -45.745 1.00 54.66 87 PHE A N 1
ATOM 702 C CA . PHE A 1 87 ? 27.699 17.883 -45.127 1.00 54.66 87 PHE A CA 1
ATOM 703 C C . PHE A 1 87 ? 27.095 16.948 -46.172 1.00 54.66 87 PHE A C 1
ATOM 705 O O . PHE A 1 87 ? 26.059 17.232 -46.773 1.00 54.66 87 PHE A O 1
ATOM 712 N N . ILE A 1 88 ? 27.765 15.826 -46.417 1.00 53.00 88 ILE A N 1
ATOM 713 C CA . ILE A 1 88 ? 27.331 14.854 -47.414 1.00 53.00 88 ILE A CA 1
ATOM 714 C C . ILE A 1 88 ? 26.307 13.908 -46.771 1.00 53.00 88 ILE A C 1
ATOM 716 O O . ILE A 1 88 ? 26.657 13.027 -45.987 1.00 53.00 88 ILE A O 1
ATOM 720 N N . ASP A 1 89 ? 25.035 14.084 -47.130 1.00 62.16 89 ASP A N 1
ATOM 721 C CA . ASP A 1 89 ? 23.930 13.215 -46.718 1.00 62.16 89 ASP A CA 1
ATOM 722 C C . ASP A 1 89 ? 24.089 11.793 -47.296 1.00 62.16 89 ASP A C 1
ATOM 724 O O . ASP A 1 89 ? 24.146 11.570 -48.511 1.00 62.16 89 ASP A O 1
ATOM 728 N N . LEU A 1 90 ? 24.120 10.800 -46.404 1.00 57.31 90 LEU A N 1
ATOM 729 C CA . LEU A 1 90 ? 24.236 9.379 -46.729 1.00 57.31 90 LEU A CA 1
ATOM 730 C C . LEU A 1 90 ? 23.072 8.875 -47.606 1.00 57.31 90 LEU A C 1
ATOM 732 O O . LEU A 1 90 ? 23.243 7.929 -48.386 1.00 57.31 90 LEU A O 1
ATOM 736 N N . ASN A 1 91 ? 21.902 9.515 -47.529 1.00 62.47 91 ASN A N 1
ATOM 737 C CA . ASN A 1 91 ? 20.767 9.209 -48.401 1.00 62.47 91 ASN A CA 1
ATOM 738 C C . ASN A 1 91 ? 20.991 9.706 -49.836 1.00 62.47 91 ASN A C 1
ATOM 740 O O . ASN A 1 91 ? 20.594 9.024 -50.786 1.00 62.47 91 ASN A O 1
ATOM 744 N N . VAL A 1 92 ? 21.689 10.832 -50.010 1.00 63.00 92 VAL A N 1
ATOM 745 C CA . VAL A 1 92 ? 22.068 11.363 -51.329 1.00 63.00 92 VAL A CA 1
ATOM 746 C C . VAL A 1 92 ? 23.110 10.460 -51.996 1.00 63.00 92 VAL A C 1
ATOM 748 O O 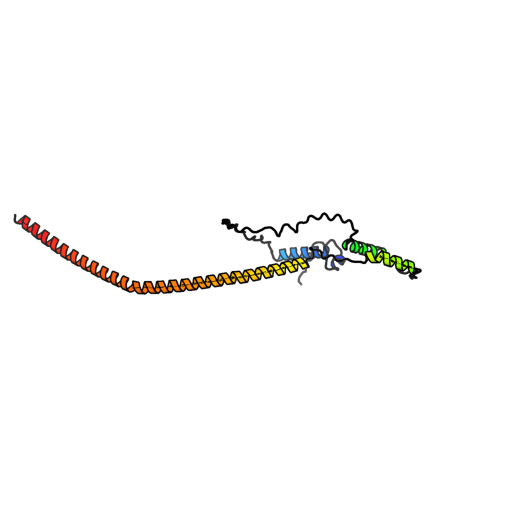. VAL A 1 92 ? 22.967 10.148 -53.182 1.00 63.00 92 VAL A O 1
ATOM 751 N N . LEU A 1 93 ? 24.081 9.931 -51.237 1.00 60.12 93 LEU A N 1
ATOM 752 C CA . LEU A 1 93 ? 25.050 8.953 -51.763 1.00 60.12 93 LEU A CA 1
ATOM 753 C C . LEU A 1 93 ? 24.383 7.653 -52.226 1.00 60.12 93 LEU A C 1
ATOM 755 O O . LEU A 1 93 ? 24.724 7.113 -53.284 1.00 60.12 93 LEU A O 1
ATOM 759 N N . LYS A 1 94 ? 23.409 7.152 -51.453 1.00 63.97 94 LYS A N 1
ATOM 760 C CA . LYS A 1 94 ? 22.607 5.987 -51.853 1.00 63.97 94 LYS A CA 1
ATOM 761 C C . LYS A 1 94 ? 21.819 6.272 -53.128 1.00 63.97 94 LYS A C 1
ATOM 763 O O . LYS A 1 94 ? 21.808 5.451 -54.036 1.00 63.97 94 LYS A O 1
ATOM 768 N N . ALA A 1 95 ? 21.197 7.442 -53.244 1.00 60.53 95 ALA A N 1
ATOM 769 C CA . ALA A 1 95 ? 20.447 7.795 -54.447 1.00 60.53 95 ALA A CA 1
ATOM 770 C C . ALA A 1 95 ? 21.342 7.911 -55.699 1.00 60.53 95 ALA A C 1
ATOM 772 O O . ALA A 1 95 ? 20.927 7.516 -56.791 1.00 60.53 95 ALA A O 1
ATOM 773 N N . GLN A 1 96 ? 22.574 8.412 -55.559 1.00 58.19 96 GLN A N 1
ATOM 774 C CA . GLN A 1 96 ? 23.530 8.517 -56.668 1.00 58.19 96 GLN A CA 1
ATOM 775 C C . GLN A 1 96 ? 24.087 7.162 -57.117 1.00 58.19 96 GLN A C 1
ATOM 777 O O . GLN A 1 96 ? 24.196 6.932 -58.322 1.00 58.19 96 GLN A O 1
ATOM 782 N N . THR A 1 97 ? 24.370 6.247 -56.189 1.00 59.12 97 THR A N 1
ATOM 783 C CA . THR A 1 97 ? 24.839 4.888 -56.526 1.00 59.12 97 THR A CA 1
ATOM 784 C C . THR A 1 97 ? 23.798 4.119 -57.344 1.00 59.12 97 THR A C 1
ATOM 786 O O . THR A 1 97 ? 24.124 3.609 -58.413 1.00 59.12 97 THR A O 1
ATOM 789 N N . TYR A 1 98 ? 22.517 4.181 -56.963 1.00 56.69 98 TYR A N 1
ATOM 790 C CA . TYR A 1 98 ? 21.432 3.578 -57.755 1.00 56.69 98 TYR A CA 1
ATOM 791 C C . TYR A 1 98 ? 21.257 4.197 -59.154 1.00 56.69 98 TYR A C 1
ATOM 793 O O . TYR A 1 98 ? 20.801 3.518 -60.076 1.00 56.69 98 TYR A O 1
ATOM 801 N N . ARG A 1 99 ? 21.595 5.482 -59.338 1.00 55.19 99 ARG A N 1
ATOM 802 C CA . ARG A 1 99 ? 21.537 6.145 -60.653 1.00 55.19 99 ARG A CA 1
ATOM 803 C C . ARG A 1 99 ? 22.719 5.788 -61.550 1.00 55.19 99 ARG A C 1
ATOM 805 O O . ARG A 1 99 ? 22.537 5.718 -62.763 1.00 55.19 99 ARG A O 1
ATOM 812 N N . SER A 1 100 ? 23.897 5.567 -60.973 1.00 52.00 100 SER A N 1
ATOM 813 C CA . SER A 1 100 ? 25.103 5.220 -61.730 1.00 52.00 100 SER A CA 1
ATOM 814 C C . SER A 1 100 ? 25.043 3.785 -62.271 1.00 52.00 100 SER A C 1
ATOM 816 O O . SER A 1 100 ? 25.381 3.562 -63.433 1.00 52.00 100 SER A O 1
ATOM 818 N N . ASP A 1 101 ? 24.485 2.844 -61.499 1.00 51.41 101 ASP A N 1
ATOM 819 C CA . ASP A 1 101 ? 24.322 1.437 -61.912 1.00 51.41 101 ASP A CA 1
ATOM 820 C C . ASP A 1 101 ? 23.408 1.250 -63.141 1.00 51.41 101 ASP A C 1
ATOM 822 O O . ASP A 1 101 ? 23.534 0.273 -63.878 1.00 51.41 101 ASP A O 1
ATOM 826 N N . MET A 1 102 ? 22.500 2.195 -63.414 1.00 55.16 102 MET A N 1
ATOM 827 C CA . MET A 1 102 ? 21.616 2.141 -64.589 1.00 55.16 102 MET A CA 1
ATOM 828 C C . MET A 1 102 ? 22.269 2.627 -65.888 1.00 55.16 102 MET A C 1
ATOM 830 O O . MET A 1 102 ? 21.720 2.371 -66.959 1.00 55.16 102 MET A O 1
ATOM 834 N N . ASN A 1 103 ? 23.411 3.318 -65.823 1.00 50.75 103 ASN A N 1
ATOM 835 C CA . ASN A 1 103 ? 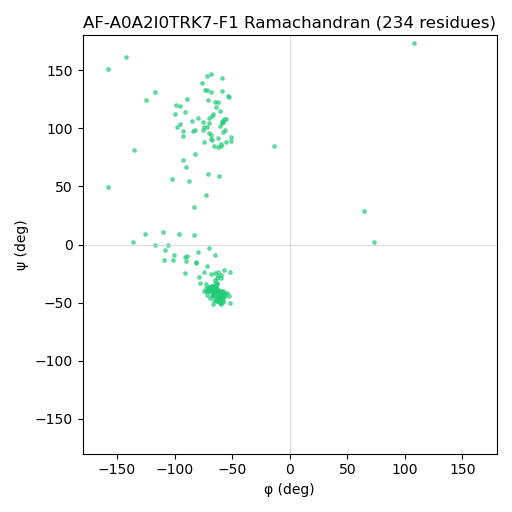24.026 3.942 -66.999 1.00 50.75 103 ASN A CA 1
ATOM 836 C C . ASN A 1 103 ? 25.325 3.255 -67.462 1.00 50.75 103 ASN A C 1
ATOM 838 O O . ASN A 1 103 ? 25.768 3.507 -68.581 1.00 50.75 103 ASN A O 1
ATOM 842 N N . ASP A 1 104 ? 25.916 2.379 -66.640 1.00 50.38 104 ASP A N 1
ATOM 843 C CA . ASP A 1 104 ? 27.281 1.869 -66.863 1.00 50.38 104 ASP A CA 1
ATOM 844 C C . ASP A 1 104 ? 27.363 0.398 -67.316 1.00 50.38 104 ASP A C 1
ATOM 846 O O . ASP A 1 104 ? 28.418 -0.085 -67.723 1.00 50.38 104 ASP A O 1
ATOM 850 N N . SER A 1 105 ? 26.233 -0.316 -67.372 1.00 52.84 105 SER A N 1
ATOM 851 C CA . SER A 1 105 ? 26.203 -1.714 -67.838 1.00 52.84 105 SER A CA 1
ATOM 852 C C . SER A 1 105 ? 26.455 -1.880 -69.350 1.00 52.84 105 SER A C 1
ATOM 854 O O . SER A 1 105 ? 26.485 -3.010 -69.832 1.00 52.84 105 SER A O 1
ATOM 856 N N . ALA A 1 106 ? 26.615 -0.793 -70.114 1.00 51.97 106 ALA A N 1
ATOM 857 C CA . ALA A 1 106 ? 26.746 -0.838 -71.574 1.00 51.97 106 ALA A CA 1
ATOM 858 C C . ALA A 1 106 ? 28.172 -0.594 -72.112 1.00 51.97 106 ALA A C 1
ATOM 860 O O . ALA A 1 106 ? 28.346 -0.593 -73.331 1.00 51.97 106 ALA A O 1
ATOM 861 N N . LYS A 1 107 ? 29.184 -0.353 -71.261 1.00 53.69 107 LYS A N 1
ATOM 862 C CA . LYS A 1 107 ? 30.520 0.085 -71.731 1.00 53.69 107 LYS A CA 1
ATOM 863 C C . LYS A 1 107 ? 31.740 -0.587 -71.093 1.00 53.69 107 LYS A C 1
ATOM 865 O O . LYS A 1 107 ? 32.860 -0.238 -71.452 1.00 53.69 107 LYS A O 1
ATOM 870 N N . GLN A 1 108 ? 31.577 -1.554 -70.195 1.00 49.81 108 GLN A N 1
ATOM 871 C CA . GLN A 1 108 ? 32.717 -2.198 -69.533 1.00 49.81 108 GLN A CA 1
ATOM 872 C C . GLN A 1 108 ? 33.182 -3.458 -70.272 1.00 49.81 108 GLN A C 1
ATOM 874 O O . GLN A 1 108 ? 32.958 -4.566 -69.805 1.00 49.81 108 GLN A O 1
ATOM 879 N N . GLU A 1 109 ? 33.834 -3.296 -71.423 1.00 48.84 109 GLU A N 1
ATOM 880 C CA . GLU A 1 109 ? 34.688 -4.349 -72.002 1.00 48.84 109 GLU A CA 1
ATOM 881 C C . GLU A 1 109 ? 35.718 -3.746 -72.980 1.00 48.84 109 GLU A C 1
ATOM 883 O O . GLU A 1 109 ? 35.886 -4.181 -74.114 1.00 48.84 109 GLU A O 1
ATOM 888 N N . GLU A 1 110 ? 36.433 -2.706 -72.546 1.00 49.38 110 GLU A N 1
ATOM 889 C CA . GLU A 1 110 ? 37.665 -2.271 -73.208 1.00 49.38 110 GLU A CA 1
ATOM 890 C C . GLU A 1 110 ? 38.784 -2.252 -72.163 1.00 49.38 110 GLU A C 1
ATOM 892 O O . GLU A 1 110 ? 38.642 -1.702 -71.072 1.00 49.38 110 GLU A O 1
ATOM 897 N N . ILE A 1 111 ? 39.858 -2.976 -72.462 1.00 54.25 111 ILE A N 1
ATOM 898 C CA . ILE A 1 111 ? 40.951 -3.325 -71.551 1.00 54.25 111 ILE A CA 1
ATOM 899 C C . ILE A 1 111 ? 41.578 -2.043 -70.973 1.00 54.25 111 ILE A C 1
ATOM 901 O O . ILE A 1 111 ? 42.289 -1.321 -71.668 1.00 54.25 111 ILE A O 1
ATOM 905 N N . LEU A 1 112 ? 41.324 -1.775 -69.688 1.00 55.78 112 LEU A N 1
ATOM 906 C CA . LEU A 1 112 ? 41.830 -0.614 -68.953 1.00 55.78 112 LEU A CA 1
ATOM 907 C C . LEU A 1 112 ? 43.347 -0.737 -68.729 1.00 55.78 112 LEU A C 1
ATOM 909 O O . LEU A 1 112 ? 43.795 -1.369 -67.773 1.00 55.78 112 LEU A O 1
ATOM 913 N N . GLN A 1 113 ? 44.154 -0.128 -69.596 1.00 51.09 113 GLN A N 1
ATOM 914 C CA . GLN A 1 113 ? 45.560 0.153 -69.298 1.00 51.09 113 GLN A CA 1
ATOM 915 C C . GLN A 1 113 ? 45.657 1.546 -68.668 1.00 51.09 113 GLN A C 1
ATOM 917 O O . GLN A 1 113 ? 45.356 2.546 -69.314 1.00 51.09 113 GLN A O 1
ATOM 922 N N . SER A 1 114 ? 46.057 1.627 -67.397 1.00 55.66 114 SER A N 1
ATOM 923 C CA . SER A 1 114 ? 46.211 2.902 -66.693 1.00 55.66 114 SER A CA 1
ATOM 924 C C . SER A 1 114 ? 47.485 3.620 -67.151 1.00 55.66 114 SER A C 1
ATOM 926 O O . SER A 1 114 ? 48.587 3.259 -66.744 1.00 55.66 114 SER A O 1
ATOM 928 N N . THR A 1 115 ? 47.348 4.670 -67.955 1.00 61.44 115 THR A N 1
ATOM 929 C CA . THR A 1 115 ? 48.417 5.639 -68.263 1.00 61.44 115 THR A CA 1
ATOM 930 C C . THR A 1 115 ? 48.548 6.722 -67.181 1.00 61.44 115 THR A C 1
ATOM 932 O O . THR A 1 115 ? 48.840 7.869 -67.498 1.00 61.44 115 THR A O 1
ATOM 935 N N . ILE A 1 116 ? 48.268 6.395 -65.915 1.00 66.06 116 ILE A N 1
ATOM 936 C CA . ILE A 1 116 ? 48.192 7.377 -64.823 1.00 66.06 116 ILE A CA 1
ATOM 937 C C . ILE A 1 116 ? 49.572 7.544 -64.182 1.00 66.06 116 ILE A C 1
ATOM 939 O O . ILE A 1 116 ? 50.183 6.564 -63.751 1.00 66.06 116 ILE A O 1
ATOM 943 N N . ASP A 1 117 ? 50.049 8.788 -64.127 1.00 80.25 117 ASP A N 1
ATOM 944 C CA . ASP A 1 117 ? 51.304 9.165 -63.481 1.00 80.25 117 ASP A CA 1
ATOM 945 C C . ASP A 1 117 ? 51.199 9.089 -61.947 1.00 80.25 117 ASP A C 1
ATOM 947 O O . ASP A 1 117 ? 50.160 9.383 -61.351 1.00 80.25 117 ASP A O 1
ATOM 951 N N . ALA A 1 118 ? 52.290 8.702 -61.281 1.00 81.75 118 ALA A N 1
ATOM 952 C CA . ALA A 1 118 ? 52.295 8.496 -59.832 1.00 81.75 118 ALA A CA 1
ATOM 953 C C . ALA A 1 118 ? 52.036 9.797 -59.051 1.00 81.75 118 ALA A C 1
ATOM 955 O O . ALA A 1 118 ? 51.446 9.748 -57.970 1.00 81.75 118 ALA A O 1
ATOM 956 N N . ALA A 1 119 ? 52.449 10.953 -59.588 1.00 81.69 119 ALA A N 1
ATOM 957 C CA . ALA A 1 119 ? 52.189 12.243 -58.955 1.00 81.69 119 ALA A CA 1
ATOM 958 C C . ALA A 1 119 ? 50.720 12.665 -59.112 1.00 81.69 119 ALA A C 1
ATOM 960 O O . ALA A 1 119 ? 50.117 13.139 -58.149 1.00 81.69 119 ALA A O 1
ATOM 961 N N . GLU A 1 120 ? 50.122 12.428 -60.284 1.00 82.81 120 GLU A N 1
ATOM 962 C CA . GLU A 1 120 ? 48.694 12.676 -60.528 1.00 82.81 120 GLU A CA 1
ATOM 963 C C . GLU A 1 120 ? 47.804 11.793 -59.646 1.00 82.81 120 GLU A C 1
ATOM 965 O O . GLU A 1 120 ? 46.840 12.282 -59.055 1.00 82.81 120 GLU A O 1
ATOM 970 N N . TRP A 1 121 ? 48.167 10.517 -59.475 1.00 84.19 121 TRP A N 1
ATOM 971 C CA . TRP A 1 121 ? 47.466 9.621 -58.554 1.00 84.19 121 TRP A CA 1
ATOM 972 C C . TRP A 1 121 ? 47.521 10.122 -57.109 1.00 84.19 121 TRP A C 1
ATOM 974 O O . TRP A 1 121 ? 46.511 10.108 -56.411 1.00 84.19 121 TRP A O 1
ATOM 984 N N . ASN A 1 122 ? 48.684 10.591 -56.653 1.00 85.88 122 ASN A N 1
ATOM 985 C CA . ASN A 1 122 ? 48.840 11.033 -55.270 1.00 85.88 122 ASN A CA 1
ATOM 986 C C . ASN A 1 122 ? 48.046 12.320 -54.979 1.00 85.88 122 ASN A C 1
ATOM 988 O O . ASN A 1 122 ? 47.442 12.437 -53.916 1.00 85.88 122 ASN A O 1
ATOM 992 N N . LEU A 1 123 ? 47.976 13.246 -55.943 1.00 86.62 123 LEU A N 1
ATOM 993 C CA . LEU A 1 123 ? 47.120 14.434 -55.843 1.00 86.62 123 LEU A CA 1
ATOM 994 C C . LEU A 1 123 ? 45.635 14.065 -55.789 1.00 86.62 123 LEU A C 1
ATOM 996 O O . LEU A 1 123 ? 44.879 14.656 -55.019 1.00 86.62 123 LEU A O 1
ATOM 1000 N N . GLU A 1 124 ? 45.213 13.069 -56.568 1.00 85.62 124 GLU A N 1
ATOM 1001 C CA . GLU A 1 124 ? 43.834 12.584 -56.543 1.00 85.62 124 GLU A CA 1
ATOM 1002 C C . GLU A 1 124 ? 43.504 11.888 -55.215 1.00 85.62 124 GLU A C 1
ATOM 1004 O O . GLU A 1 124 ? 42.437 12.113 -54.642 1.00 85.62 124 GLU A O 1
ATOM 1009 N N . VAL A 1 125 ? 44.446 11.120 -54.661 1.00 86.62 125 VAL A N 1
ATOM 1010 C CA . VAL A 1 125 ? 44.315 10.532 -53.322 1.00 86.62 125 VAL A CA 1
ATOM 1011 C C . VAL A 1 125 ? 44.174 11.624 -52.264 1.00 86.62 125 VAL A C 1
ATOM 1013 O O . VAL A 1 125 ? 43.243 11.547 -51.467 1.00 86.62 125 VAL A O 1
ATOM 1016 N N . GLU A 1 126 ? 45.017 12.660 -52.269 1.00 87.19 126 GLU A N 1
ATOM 1017 C CA . GLU A 1 126 ? 44.906 13.782 -51.322 1.00 87.19 126 GLU A CA 1
ATOM 1018 C C . GLU A 1 126 ? 43.601 14.572 -51.492 1.00 87.19 126 GLU A C 1
ATOM 1020 O O . GLU A 1 126 ? 43.018 15.022 -50.504 1.00 87.19 126 GLU A O 1
ATOM 1025 N N . ARG A 1 127 ? 43.090 14.687 -52.722 1.00 89.44 127 ARG A N 1
ATOM 1026 C CA . ARG A 1 127 ? 41.803 15.333 -53.019 1.00 89.44 127 ARG A CA 1
ATOM 1027 C C . ARG A 1 127 ? 40.605 14.521 -52.520 1.00 89.44 127 ARG A C 1
ATOM 1029 O O . ARG A 1 127 ? 39.596 15.100 -52.104 1.00 89.44 127 ARG A O 1
ATOM 1036 N N . VAL A 1 128 ? 40.685 13.192 -52.592 1.00 83.44 128 VAL A N 1
ATOM 1037 C CA . VAL A 1 128 ? 39.587 12.269 -52.254 1.00 83.44 128 VAL A CA 1
ATOM 1038 C C . VAL A 1 128 ? 39.620 11.849 -50.779 1.00 83.44 128 VAL A C 1
ATOM 1040 O O . VAL A 1 128 ? 38.569 11.563 -50.207 1.00 83.44 128 VAL A O 1
ATOM 1043 N N . LEU A 1 129 ? 40.777 11.885 -50.112 1.00 80.19 129 LEU A N 1
ATOM 1044 C CA . LEU A 1 129 ? 40.922 11.520 -48.694 1.00 80.19 129 LEU A CA 1
ATOM 1045 C C . LEU A 1 129 ? 39.943 12.262 -47.759 1.00 80.19 129 LEU A C 1
ATOM 1047 O O . LEU A 1 129 ? 39.325 11.606 -46.917 1.00 80.19 129 LEU A O 1
ATOM 1051 N N . PRO A 1 130 ? 39.726 13.588 -47.904 1.00 79.50 130 PRO A N 1
ATOM 1052 C CA . PRO A 1 130 ? 38.734 14.316 -47.115 1.00 79.50 130 PRO A CA 1
ATOM 1053 C C . PRO A 1 130 ? 37.296 13.861 -47.390 1.00 79.50 130 PRO A C 1
ATOM 1055 O O . PRO A 1 130 ? 36.482 13.843 -46.475 1.00 79.50 130 PRO A O 1
ATOM 1058 N N . GLN A 1 131 ? 36.990 13.448 -48.625 1.00 75.00 131 GLN A N 1
ATOM 1059 C CA . GLN A 1 131 ? 35.657 12.983 -49.034 1.00 75.00 131 GLN A CA 1
ATOM 1060 C C . GLN A 1 131 ? 35.347 11.575 -48.500 1.00 75.00 131 GLN A C 1
ATOM 1062 O O . GLN A 1 131 ? 34.185 11.212 -48.341 1.00 75.00 131 GLN A O 1
ATOM 1067 N N . LEU A 1 132 ? 36.384 10.785 -48.203 1.00 75.50 132 LEU A N 1
ATOM 1068 C CA . LEU A 1 132 ? 36.272 9.448 -47.611 1.00 75.50 132 LEU A CA 1
ATOM 1069 C C . LEU A 1 132 ? 36.302 9.462 -46.079 1.00 75.50 132 LEU A C 1
ATOM 1071 O O . LEU A 1 132 ? 36.033 8.437 -45.446 1.00 75.50 132 LEU A O 1
ATOM 1075 N N . LYS A 1 133 ? 36.643 10.599 -45.464 1.00 74.38 133 LYS A N 1
ATOM 1076 C CA . LYS A 1 133 ? 36.683 10.741 -44.011 1.00 74.38 133 LYS A CA 1
ATOM 1077 C C . LYS A 1 133 ? 35.257 10.823 -43.467 1.00 74.38 133 LYS A C 1
ATOM 1079 O O . LYS A 1 133 ? 34.703 11.899 -43.275 1.00 74.38 133 LYS A O 1
ATOM 1084 N N . VAL A 1 134 ? 34.676 9.662 -43.183 1.00 69.50 134 VAL A N 1
ATOM 1085 C CA . VAL A 1 134 ? 33.374 9.559 -42.519 1.00 69.50 134 VAL A CA 1
ATOM 1086 C C . VAL A 1 134 ? 33.547 9.892 -41.038 1.00 69.50 134 VAL A C 1
ATOM 1088 O O . VAL A 1 134 ? 34.015 9.071 -40.247 1.00 69.50 134 VAL A O 1
ATOM 1091 N N . THR A 1 135 ? 33.180 11.109 -40.649 1.00 63.22 135 THR A N 1
ATOM 1092 C CA . THR A 1 135 ? 33.025 11.484 -39.242 1.00 63.22 135 THR A CA 1
ATOM 1093 C C . THR A 1 135 ? 31.644 11.033 -38.770 1.00 63.22 135 THR A C 1
ATOM 1095 O O . THR A 1 135 ? 30.632 11.683 -39.016 1.00 63.22 135 THR A O 1
ATOM 1098 N N . VAL A 1 136 ? 31.580 9.879 -38.101 1.00 62.62 136 VAL A N 1
ATOM 1099 C CA . VAL A 1 136 ? 30.346 9.445 -37.431 1.00 62.62 136 VAL A CA 1
ATOM 1100 C C . VAL A 1 136 ? 30.127 10.368 -36.233 1.00 62.62 136 VAL A C 1
ATOM 1102 O O . VAL A 1 136 ? 30.840 10.262 -35.236 1.00 62.62 136 VAL A O 1
ATOM 1105 N N . ARG A 1 137 ? 29.176 11.303 -36.334 1.00 58.84 137 ARG A N 1
ATOM 1106 C CA . ARG A 1 137 ? 28.717 12.061 -35.166 1.00 58.84 137 ARG A CA 1
ATOM 1107 C C . ARG A 1 137 ? 27.894 11.134 -34.272 1.00 58.84 137 ARG A C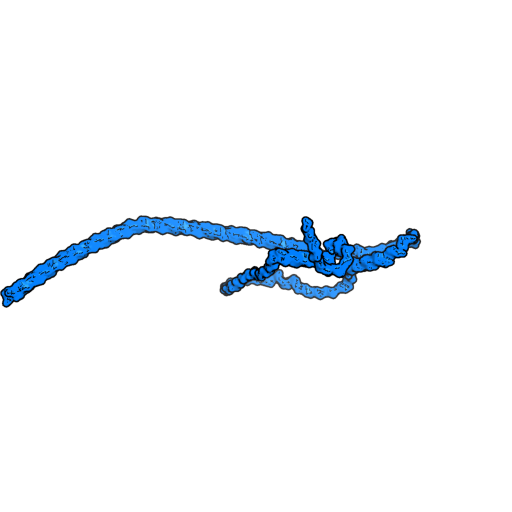 1
ATOM 1109 O O . ARG A 1 137 ? 27.023 10.418 -34.762 1.00 58.84 137 ARG A O 1
ATOM 1116 N N . THR A 1 138 ? 28.159 11.151 -32.970 1.00 59.62 138 THR A N 1
ATOM 1117 C CA . THR A 1 138 ? 27.212 10.671 -31.956 1.00 59.62 138 THR A CA 1
ATOM 1118 C C . THR A 1 138 ? 26.038 11.643 -31.936 1.00 59.62 138 THR A C 1
ATOM 1120 O O . THR A 1 138 ? 26.096 12.679 -31.281 1.00 59.62 138 THR A O 1
ATOM 1123 N N . ASP A 1 139 ? 25.024 11.365 -32.747 1.00 60.00 139 ASP A N 1
ATOM 1124 C CA . ASP A 1 139 ? 23.776 12.122 -32.751 1.00 60.00 139 ASP A CA 1
ATOM 1125 C C . ASP A 1 139 ? 22.966 11.749 -31.495 1.00 60.00 139 ASP A C 1
ATOM 1127 O O . ASP A 1 139 ? 22.806 10.568 -31.190 1.00 60.00 139 ASP A O 1
ATOM 1131 N N . ASN A 1 140 ? 22.444 12.741 -30.765 1.00 59.16 140 ASN A N 1
ATOM 1132 C CA . ASN A 1 140 ? 21.526 12.537 -29.631 1.00 59.16 140 ASN A CA 1
ATOM 1133 C C . ASN A 1 140 ? 20.180 11.924 -30.100 1.00 59.16 140 ASN A C 1
ATOM 1135 O O . ASN A 1 140 ? 19.383 11.451 -29.302 1.00 59.16 140 ASN A O 1
ATOM 1139 N N . LYS A 1 141 ? 19.950 11.841 -31.418 1.00 67.19 141 LYS A N 1
ATOM 1140 C CA . LYS A 1 141 ? 18.876 11.045 -32.041 1.00 67.19 141 LYS A CA 1
ATOM 1141 C C . LYS A 1 141 ? 19.233 9.563 -32.224 1.00 67.19 141 LYS A C 1
ATOM 1143 O O . LYS A 1 141 ? 18.495 8.839 -32.900 1.00 67.19 141 LYS A O 1
ATOM 1148 N N . ASP A 1 142 ? 20.356 9.087 -31.679 1.00 79.75 142 ASP A N 1
ATOM 1149 C CA . ASP A 1 142 ? 20.652 7.656 -31.667 1.00 79.75 142 ASP A CA 1
ATOM 1150 C C . ASP A 1 142 ? 19.635 6.950 -30.769 1.00 79.75 142 ASP A C 1
ATOM 1152 O O . ASP A 1 142 ? 19.620 7.093 -29.547 1.00 79.75 142 ASP A O 1
ATOM 1156 N N . TRP A 1 143 ? 18.785 6.139 -31.394 1.00 85.25 143 TRP A N 1
ATOM 1157 C CA . TRP A 1 143 ? 17.800 5.306 -30.712 1.00 85.25 143 TRP A CA 1
ATOM 1158 C C . TRP A 1 143 ? 18.428 4.444 -29.609 1.00 85.25 143 TRP A C 1
ATOM 1160 O O . TRP A 1 143 ? 17.727 4.069 -28.673 1.00 85.25 143 TRP A O 1
ATOM 1170 N N . ARG A 1 144 ? 19.734 4.148 -29.680 1.00 84.88 144 ARG A N 1
ATOM 1171 C CA . ARG A 1 144 ? 20.468 3.457 -28.610 1.00 84.88 144 ARG A CA 1
ATOM 1172 C C . ARG A 1 144 ? 20.479 4.245 -27.307 1.00 84.88 144 ARG A C 1
ATOM 1174 O O . ARG A 1 144 ? 20.215 3.655 -26.268 1.00 84.88 144 ARG A O 1
ATOM 1181 N N . ILE A 1 145 ? 20.699 5.559 -27.368 1.00 87.31 145 ILE A N 1
ATOM 1182 C CA . ILE A 1 145 ? 20.682 6.434 -26.188 1.00 87.31 145 ILE A CA 1
ATOM 1183 C C . ILE A 1 145 ? 19.283 6.420 -25.566 1.00 87.31 145 ILE A C 1
ATOM 1185 O O . ILE A 1 145 ? 19.153 6.240 -24.359 1.00 87.31 145 ILE A O 1
ATOM 1189 N N . HIS A 1 146 ? 18.228 6.510 -26.381 1.00 87.50 146 HIS A N 1
ATOM 1190 C CA . HIS A 1 146 ? 16.850 6.430 -25.886 1.00 87.50 146 HIS A CA 1
ATOM 1191 C C . HIS A 1 146 ? 16.494 5.057 -25.303 1.00 87.50 146 HIS A C 1
ATOM 1193 O O . HIS A 1 146 ? 15.772 4.973 -24.311 1.00 87.50 146 HIS A O 1
ATOM 1199 N N . VAL A 1 147 ? 17.000 3.968 -25.887 1.00 93.19 147 VAL A N 1
ATOM 1200 C CA . VAL A 1 147 ? 16.814 2.616 -25.343 1.00 93.19 147 VAL A CA 1
ATOM 1201 C C . VAL A 1 147 ? 17.530 2.464 -24.002 1.00 93.19 147 VAL A C 1
ATOM 1203 O O . VAL A 1 147 ? 16.944 1.920 -23.066 1.00 93.19 147 VAL A O 1
ATOM 1206 N N . ASP A 1 148 ? 18.752 2.975 -23.877 1.00 92.81 148 ASP A N 1
ATOM 1207 C CA . ASP A 1 148 ? 19.500 2.951 -22.619 1.00 92.81 148 ASP A CA 1
ATOM 1208 C C . ASP A 1 148 ? 18.822 3.818 -21.544 1.00 92.81 148 ASP A C 1
ATOM 1210 O O . ASP A 1 148 ? 18.653 3.364 -20.410 1.00 92.81 148 ASP A O 1
ATOM 1214 N N . GLN A 1 149 ? 18.321 5.004 -21.907 1.00 93.88 149 GLN A N 1
ATOM 1215 C CA . GLN A 1 149 ? 17.494 5.846 -21.031 1.00 93.88 149 GLN A CA 1
ATOM 1216 C C . GLN A 1 149 ? 16.224 5.114 -20.575 1.00 93.88 149 GLN A C 1
ATOM 1218 O O . GLN A 1 149 ? 15.876 5.140 -19.396 1.00 93.88 149 GLN A O 1
ATOM 1223 N N . MET A 1 150 ? 15.540 4.406 -21.478 1.00 95.19 150 MET A N 1
ATOM 1224 C CA . MET A 1 150 ? 14.333 3.651 -21.136 1.00 95.19 150 MET A CA 1
ATOM 1225 C C . MET A 1 150 ? 14.631 2.507 -20.156 1.00 95.19 150 MET A C 1
ATOM 1227 O O . MET A 1 150 ? 13.850 2.285 -19.229 1.00 95.19 150 MET A O 1
ATOM 1231 N N . HIS A 1 151 ? 15.759 1.807 -20.316 1.00 97.62 151 HIS A N 1
ATOM 1232 C CA . HIS A 1 151 ? 16.205 0.813 -19.336 1.00 97.62 151 HIS A CA 1
ATOM 1233 C C . HIS A 1 151 ? 16.511 1.457 -17.981 1.00 97.62 151 HIS A C 1
ATOM 1235 O O . HIS A 1 151 ? 16.031 0.968 -16.962 1.00 97.62 151 HIS A O 1
ATOM 1241 N N . GLN A 1 152 ? 17.215 2.591 -17.966 1.00 97.56 152 GLN A N 1
ATOM 1242 C CA . GLN A 1 152 ? 17.515 3.319 -16.733 1.00 97.56 152 GLN A CA 1
ATOM 1243 C C . GLN A 1 152 ? 16.241 3.768 -15.999 1.00 97.56 152 GLN A C 1
ATOM 1245 O O . GLN A 1 152 ? 16.132 3.595 -14.784 1.00 97.56 152 GLN A O 1
ATOM 1250 N N . HIS A 1 153 ? 15.257 4.313 -16.719 1.00 97.19 153 HIS A N 1
ATOM 1251 C CA . HIS A 1 153 ? 13.971 4.695 -16.135 1.00 97.19 153 HIS A CA 1
ATOM 1252 C C . HIS A 1 153 ? 13.199 3.486 -15.617 1.00 97.19 153 HIS A C 1
ATOM 1254 O O . HIS A 1 153 ? 12.656 3.541 -14.516 1.00 97.19 153 HIS A O 1
ATOM 1260 N N . LYS A 1 154 ? 13.178 2.383 -16.373 1.00 97.81 154 LYS A N 1
ATOM 1261 C CA . LYS A 1 154 ? 12.548 1.136 -15.935 1.00 97.81 154 LYS A CA 1
ATOM 1262 C C . LYS A 1 154 ? 13.164 0.636 -14.627 1.00 97.81 154 LYS A C 1
ATOM 1264 O O . LYS A 1 154 ? 12.417 0.327 -13.704 1.00 97.81 154 LYS A O 1
ATOM 1269 N N . ASP A 1 155 ? 14.490 0.594 -14.535 1.00 98.12 155 ASP A N 1
ATOM 1270 C CA . ASP A 1 155 ? 15.193 0.145 -13.329 1.00 98.12 155 ASP A CA 1
ATOM 1271 C C . ASP A 1 155 ? 14.917 1.084 -12.142 1.00 98.12 155 ASP A C 1
ATOM 1273 O O . ASP A 1 155 ? 14.703 0.629 -11.016 1.00 98.12 155 ASP A O 1
ATOM 1277 N N . GLY A 1 156 ? 14.843 2.395 -12.397 1.00 97.81 156 GLY A N 1
ATOM 1278 C CA . GLY A 1 156 ? 14.438 3.391 -11.404 1.00 97.81 156 GLY A CA 1
ATOM 1279 C C . GLY A 1 156 ? 13.017 3.164 -10.879 1.00 97.81 156 GLY A C 1
ATOM 1280 O O . GLY A 1 156 ? 12.806 3.153 -9.665 1.00 97.81 156 GLY A O 1
ATOM 1281 N N . ILE A 1 157 ? 12.059 2.917 -11.779 1.00 97.62 157 ILE A N 1
ATOM 1282 C CA . ILE A 1 157 ? 10.665 2.597 -11.435 1.00 97.62 157 ILE A CA 1
ATOM 1283 C C . ILE A 1 157 ? 10.586 1.274 -10.666 1.00 97.62 157 ILE A C 1
ATOM 1285 O O . ILE A 1 157 ? 9.855 1.168 -9.686 1.00 97.62 157 ILE A O 1
ATOM 1289 N N . GLU A 1 158 ? 11.339 0.252 -11.070 1.00 98.25 158 GLU A N 1
ATOM 1290 C CA . GLU A 1 158 ? 11.341 -1.039 -10.380 1.00 98.25 158 GLU A CA 1
ATOM 1291 C C . GLU A 1 158 ? 11.910 -0.916 -8.957 1.00 98.25 158 GLU A C 1
ATOM 1293 O O . GLU A 1 158 ? 11.367 -1.499 -8.012 1.00 98.25 158 GLU A O 1
ATOM 1298 N N . SER A 1 159 ? 12.956 -0.104 -8.779 1.00 98.06 159 SER A N 1
ATOM 1299 C CA . SER A 1 159 ? 13.521 0.195 -7.462 1.00 98.06 159 SER A CA 1
ATOM 1300 C C . SER A 1 159 ? 12.529 0.944 -6.567 1.00 98.06 159 SER A C 1
ATOM 1302 O O . SER A 1 159 ? 12.308 0.524 -5.427 1.00 98.06 159 SER A O 1
ATOM 1304 N N . SER A 1 16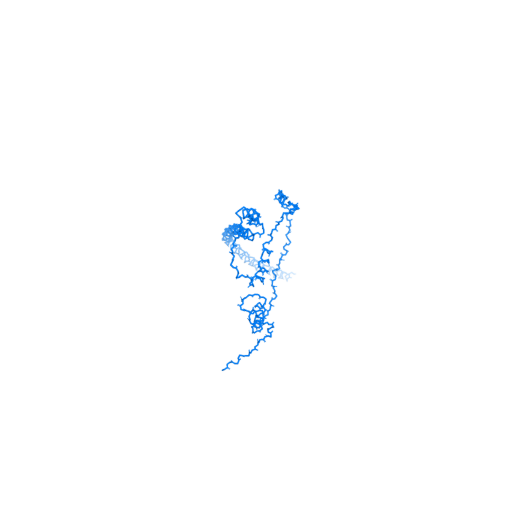0 ? 11.893 2.008 -7.069 1.00 97.12 160 SER A N 1
ATOM 1305 C CA . SER A 1 160 ? 10.915 2.780 -6.289 1.00 97.12 160 SER A CA 1
ATOM 1306 C C . SER A 1 160 ? 9.659 1.961 -5.972 1.00 97.12 160 SER A C 1
ATOM 1308 O O . SER A 1 160 ? 9.148 2.012 -4.850 1.00 97.12 160 SER A O 1
ATOM 1310 N N . LEU A 1 161 ? 9.202 1.115 -6.899 1.00 97.62 161 LEU A N 1
ATOM 1311 C CA . LEU A 1 161 ? 8.102 0.177 -6.670 1.00 97.62 161 LEU A CA 1
ATOM 1312 C C . LEU A 1 161 ? 8.448 -0.836 -5.570 1.00 97.62 161 LEU A C 1
ATOM 1314 O O . LEU A 1 161 ? 7.625 -1.142 -4.705 1.00 97.62 161 LEU A O 1
ATOM 1318 N N . LYS A 1 162 ? 9.673 -1.369 -5.580 1.00 98.06 162 LYS A N 1
ATOM 1319 C CA . LYS A 1 162 ? 10.136 -2.304 -4.549 1.00 98.06 162 LYS A CA 1
ATOM 1320 C C . LYS A 1 162 ? 10.192 -1.643 -3.173 1.00 98.06 162 LYS A C 1
ATOM 1322 O O . LYS A 1 162 ? 9.806 -2.264 -2.181 1.00 98.06 162 LYS A O 1
ATOM 1327 N N . GLU A 1 163 ? 10.668 -0.406 -3.108 1.00 97.81 163 GLU A N 1
ATOM 1328 C CA . GLU A 1 163 ? 10.747 0.366 -1.871 1.00 97.81 163 GLU A CA 1
ATOM 1329 C C . GLU A 1 163 ? 9.354 0.704 -1.317 1.00 97.81 163 GLU A C 1
ATOM 1331 O O . GLU A 1 163 ? 9.057 0.374 -0.166 1.00 97.81 163 GLU A O 1
ATOM 1336 N N . THR A 1 164 ? 8.471 1.268 -2.145 1.00 97.56 164 THR A N 1
ATOM 1337 C CA . THR A 1 164 ? 7.088 1.613 -1.763 1.00 97.56 164 THR A CA 1
ATOM 1338 C C . THR A 1 164 ? 6.292 0.390 -1.321 1.00 97.56 164 THR A C 1
ATOM 1340 O O . THR A 1 164 ? 5.628 0.429 -0.284 1.00 97.56 164 THR A O 1
ATOM 1343 N N . ARG A 1 165 ? 6.431 -0.743 -2.021 1.00 97.88 165 ARG A N 1
ATOM 1344 C CA . ARG A 1 165 ? 5.867 -2.026 -1.579 1.00 97.88 165 ARG A 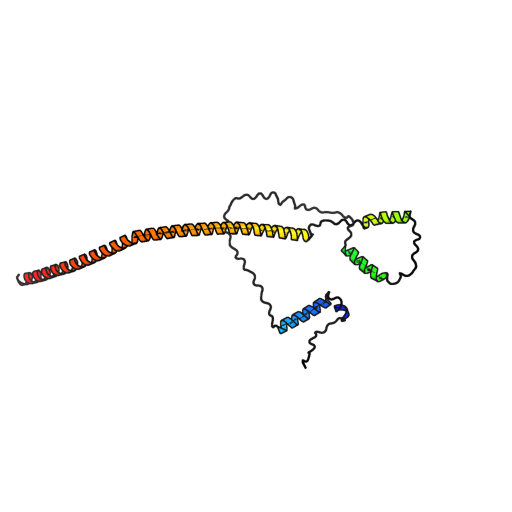CA 1
ATOM 1345 C C . ARG A 1 165 ? 6.392 -2.437 -0.204 1.00 97.88 165 ARG A C 1
ATOM 1347 O O . ARG A 1 165 ? 5.619 -2.890 0.634 1.00 97.88 165 ARG A O 1
ATOM 1354 N N . GLY A 1 166 ? 7.687 -2.253 0.049 1.00 97.88 166 GLY A N 1
ATOM 1355 C CA . GLY A 1 166 ? 8.284 -2.506 1.358 1.00 97.88 166 GLY A CA 1
ATOM 1356 C C . GLY A 1 166 ? 7.716 -1.610 2.465 1.00 97.88 166 GLY A C 1
ATOM 1357 O O . GLY A 1 166 ? 7.495 -2.091 3.578 1.00 97.88 166 GLY A O 1
ATOM 1358 N N . TYR A 1 167 ? 7.452 -0.331 2.183 1.00 97.62 167 TYR A N 1
ATOM 1359 C CA . TYR A 1 167 ? 6.767 0.563 3.125 1.00 97.62 167 TYR A CA 1
ATOM 1360 C C . TYR A 1 167 ? 5.327 0.122 3.392 1.00 97.62 167 TYR A C 1
ATOM 1362 O O . TYR A 1 167 ? 4.922 0.051 4.555 1.00 97.62 167 TYR A O 1
ATOM 1370 N N . LEU A 1 168 ? 4.588 -0.259 2.348 1.00 98.12 168 LEU A N 1
ATOM 1371 C CA . LEU A 1 168 ? 3.219 -0.750 2.480 1.00 98.12 168 LEU A CA 1
ATOM 1372 C C . LEU A 1 168 ? 3.150 -2.044 3.304 1.00 98.12 168 LEU A C 1
ATOM 1374 O O . LEU A 1 168 ? 2.312 -2.154 4.197 1.00 98.12 168 LEU A O 1
ATOM 1378 N N . ASP A 1 169 ? 4.065 -2.989 3.074 1.00 98.12 169 ASP A N 1
ATOM 1379 C CA . ASP A 1 169 ? 4.141 -4.232 3.850 1.00 98.12 169 ASP A CA 1
ATOM 1380 C C . ASP A 1 169 ? 4.442 -3.954 5.331 1.00 98.12 169 ASP A C 1
ATOM 1382 O O . ASP A 1 169 ? 3.864 -4.585 6.219 1.00 98.12 169 ASP A O 1
ATOM 1386 N N . LYS A 1 170 ? 5.329 -2.997 5.638 1.00 98.06 170 LYS A N 1
ATOM 1387 C CA . LYS A 1 170 ? 5.594 -2.590 7.030 1.00 98.06 170 LYS A CA 1
ATOM 1388 C C . LYS A 1 170 ? 4.343 -2.012 7.684 1.00 98.06 170 LYS A C 1
ATOM 1390 O O . LYS A 1 170 ? 3.973 -2.467 8.765 1.00 98.06 170 LYS A O 1
ATOM 1395 N N . LEU A 1 171 ? 3.667 -1.086 7.008 1.00 98.06 171 LEU A N 1
ATOM 1396 C CA . LEU A 1 171 ? 2.447 -0.450 7.503 1.00 98.06 171 LEU A CA 1
ATOM 1397 C C . LEU A 1 171 ? 1.331 -1.483 7.716 1.00 98.06 171 LEU A C 1
ATOM 1399 O O . LEU A 1 171 ? 0.705 -1.513 8.775 1.00 98.06 171 LEU A O 1
ATOM 1403 N N . HIS A 1 172 ? 1.138 -2.403 6.770 1.00 98.31 172 HIS A N 1
ATOM 1404 C CA . HIS A 1 172 ? 0.186 -3.505 6.904 1.00 98.31 172 HIS A CA 1
ATOM 1405 C C . HIS A 1 172 ? 0.486 -4.389 8.125 1.00 98.31 172 HIS A C 1
ATOM 1407 O O . HIS A 1 172 ? -0.419 -4.740 8.889 1.00 98.31 172 HIS A O 1
ATOM 1413 N N . ASN A 1 173 ? 1.760 -4.728 8.343 1.00 98.38 173 ASN A N 1
ATOM 1414 C CA . ASN A 1 173 ? 2.183 -5.513 9.502 1.00 98.38 173 ASN A CA 1
ATOM 1415 C C . ASN A 1 173 ? 1.973 -4.758 10.823 1.00 98.38 173 ASN A C 1
ATOM 1417 O O . ASN A 1 173 ? 1.589 -5.362 11.826 1.00 98.38 173 ASN A O 1
ATOM 1421 N N . GLU A 1 174 ? 2.212 -3.449 10.847 1.00 98.38 174 GLU A N 1
ATOM 1422 C CA . GLU A 1 174 ? 1.964 -2.610 12.020 1.00 98.38 174 GLU A CA 1
ATOM 1423 C C . GLU A 1 174 ? 0.474 -2.526 12.349 1.00 98.38 174 GLU A C 1
ATOM 1425 O O . GLU A 1 174 ? 0.103 -2.787 13.496 1.00 98.38 174 GLU A O 1
ATOM 1430 N N . ILE A 1 175 ? -0.379 -2.272 11.351 1.00 98.31 175 ILE A N 1
ATOM 1431 C CA . ILE A 1 175 ? -1.840 -2.281 11.511 1.00 98.31 175 ILE A CA 1
ATOM 1432 C C . ILE A 1 175 ? -2.329 -3.648 11.999 1.00 98.31 175 ILE A C 1
ATOM 1434 O O . ILE A 1 175 ? -3.132 -3.731 12.926 1.00 98.31 175 ILE A O 1
ATOM 1438 N N . SER A 1 176 ? -1.824 -4.739 11.426 1.00 98.56 176 SER A N 1
ATOM 1439 C CA . SER A 1 176 ? -2.215 -6.090 11.848 1.00 98.56 176 SER A CA 1
ATOM 1440 C C . SER A 1 176 ? -1.859 -6.340 13.317 1.00 98.56 176 SER A C 1
ATOM 1442 O O . SER A 1 176 ? -2.691 -6.808 14.096 1.00 98.56 176 SER A O 1
ATOM 1444 N N . ARG A 1 177 ? -0.658 -5.928 13.746 1.00 98.31 177 ARG A N 1
ATOM 1445 C CA . ARG A 1 177 ? -0.230 -6.026 15.152 1.00 98.31 177 ARG A CA 1
ATOM 1446 C C . ARG A 1 177 ? -1.062 -5.149 16.087 1.00 98.31 177 ARG A C 1
ATOM 1448 O O . ARG A 1 177 ? -1.313 -5.552 17.224 1.00 98.31 177 ARG A O 1
ATOM 1455 N N . THR A 1 178 ? -1.450 -3.940 15.678 1.00 98.12 178 THR A N 1
ATOM 1456 C CA . THR A 1 178 ? -2.295 -3.074 16.518 1.00 98.12 178 THR A CA 1
ATOM 1457 C C . THR A 1 178 ? -3.712 -3.627 16.627 1.00 98.12 178 THR A C 1
ATOM 1459 O O . THR A 1 178 ? -4.245 -3.658 17.736 1.00 98.12 178 THR A O 1
ATOM 1462 N N . LEU A 1 179 ? -4.279 -4.161 15.543 1.00 98.44 179 LEU A N 1
ATOM 1463 C CA . LEU A 1 179 ? -5.575 -4.844 15.557 1.00 98.44 179 LEU A CA 1
ATOM 1464 C C . LEU A 1 179 ? -5.572 -6.073 16.470 1.00 98.44 179 LEU A C 1
ATOM 1466 O O . LEU A 1 179 ? -6.498 -6.247 17.261 1.00 98.44 179 LEU A O 1
ATOM 1470 N N . GLU A 1 180 ? -4.523 -6.896 16.436 1.00 98.38 180 GLU A N 1
ATOM 1471 C CA . GLU A 1 180 ? -4.383 -8.030 17.358 1.00 98.38 180 GLU A CA 1
ATOM 1472 C C . GLU A 1 180 ? -4.345 -7.578 18.823 1.00 98.38 180 GLU A C 1
ATOM 1474 O O . GLU A 1 180 ? -5.018 -8.166 19.677 1.00 98.38 180 GLU A O 1
ATOM 1479 N N . LYS A 1 181 ? -3.612 -6.496 19.121 1.00 98.25 181 LYS A N 1
ATOM 1480 C CA . LYS A 1 181 ? -3.584 -5.901 20.465 1.00 98.25 181 LYS A CA 1
ATOM 1481 C C . LYS A 1 181 ? -4.963 -5.394 20.883 1.00 98.25 181 LYS A C 1
ATOM 1483 O O . LYS A 1 181 ? -5.384 -5.707 21.997 1.00 98.25 181 LYS A O 1
ATOM 1488 N N . ILE A 1 182 ? -5.669 -4.669 20.014 1.00 98.38 182 ILE A N 1
ATOM 1489 C CA . ILE A 1 182 ? -7.029 -4.173 20.279 1.00 98.38 182 ILE A CA 1
ATOM 1490 C C . ILE A 1 182 ? -7.967 -5.349 20.553 1.00 98.38 182 ILE A C 1
ATOM 1492 O O . ILE A 1 182 ? -8.573 -5.395 21.618 1.00 98.38 182 ILE A O 1
ATOM 1496 N N . ASN A 1 183 ? -7.988 -6.359 19.683 1.00 98.38 183 ASN A N 1
ATOM 1497 C CA . ASN A 1 183 ? -8.818 -7.554 19.846 1.00 98.38 183 ASN A CA 1
ATOM 1498 C C . ASN A 1 183 ? -8.507 -8.295 21.160 1.00 98.38 183 ASN A C 1
ATOM 1500 O O . ASN A 1 183 ? -9.408 -8.731 21.876 1.00 98.38 183 ASN A O 1
ATOM 1504 N N . SER A 1 184 ? -7.227 -8.412 21.531 1.00 98.12 184 SER A N 1
ATOM 1505 C CA . SER A 1 184 ? -6.845 -9.004 22.820 1.00 98.12 184 SER A CA 1
ATOM 1506 C C . SER A 1 184 ? -7.369 -8.189 24.008 1.00 98.12 184 SER A C 1
ATOM 1508 O O . SER A 1 184 ? -7.836 -8.758 24.999 1.00 98.12 184 SER A O 1
ATOM 1510 N N . ARG A 1 185 ? -7.347 -6.855 23.896 1.00 97.88 185 ARG A N 1
ATOM 1511 C CA . ARG A 1 185 ? -7.811 -5.944 24.940 1.00 97.88 185 ARG A CA 1
ATOM 1512 C C . ARG A 1 185 ? -9.331 -5.945 25.054 1.00 97.88 185 ARG A C 1
ATOM 1514 O O . ARG A 1 185 ? -9.834 -5.964 26.173 1.00 97.88 185 ARG A O 1
ATOM 1521 N N . GLU A 1 186 ? -10.041 -5.990 23.935 1.00 97.94 186 GLU A N 1
ATOM 1522 C CA . GLU A 1 186 ? -11.496 -6.147 23.880 1.00 97.94 186 GLU A CA 1
ATOM 1523 C C . GLU A 1 186 ? -11.929 -7.463 24.514 1.00 97.94 186 GLU A C 1
ATOM 1525 O 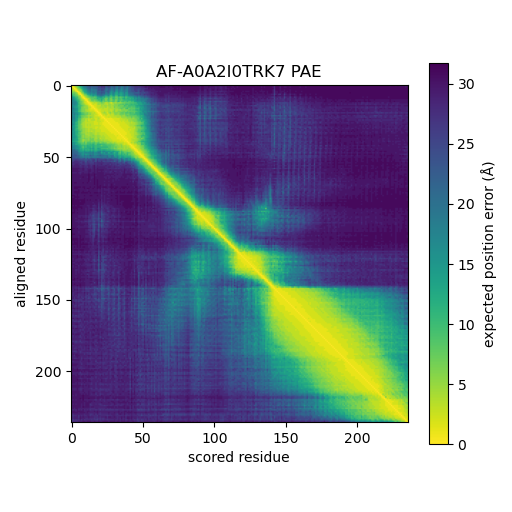O . GLU A 1 186 ? -12.764 -7.456 25.413 1.00 97.94 186 GLU A O 1
ATOM 1530 N N . LYS A 1 187 ? -11.304 -8.588 24.138 1.00 98.00 187 LYS A N 1
ATOM 1531 C CA . LYS A 1 187 ? -11.570 -9.890 24.770 1.00 98.00 187 LYS A CA 1
ATOM 1532 C C . LYS A 1 187 ? -11.346 -9.845 26.277 1.00 98.00 187 LYS A C 1
ATOM 1534 O O . LYS A 1 187 ? -12.160 -10.372 27.030 1.00 98.00 187 LYS A O 1
ATOM 1539 N N . TYR A 1 188 ? -10.268 -9.202 26.720 1.00 98.00 188 TYR A N 1
ATOM 1540 C CA . TYR A 1 188 ? -9.982 -9.036 28.141 1.00 98.00 188 TYR A CA 1
ATOM 1541 C C . TYR A 1 188 ? -11.061 -8.216 28.860 1.00 98.00 188 TYR A C 1
ATOM 1543 O O . TYR A 1 188 ? -11.550 -8.641 29.904 1.00 98.00 188 TYR A O 1
ATOM 1551 N N . ILE A 1 189 ? -11.450 -7.065 28.303 1.00 97.62 189 ILE A N 1
ATOM 1552 C CA . ILE A 1 189 ? -12.487 -6.196 28.877 1.00 97.62 189 ILE A CA 1
ATOM 1553 C C . ILE A 1 189 ? -13.834 -6.919 28.899 1.00 97.62 189 ILE A C 1
ATOM 1555 O O . ILE A 1 189 ? -14.476 -6.957 29.944 1.00 97.62 189 ILE A O 1
ATOM 1559 N N . ASN A 1 190 ? -14.230 -7.551 27.795 1.00 97.62 190 ASN A N 1
ATOM 1560 C CA . ASN A 1 190 ? -15.471 -8.316 27.712 1.00 97.62 190 ASN A CA 1
ATOM 1561 C C . ASN A 1 190 ? -15.503 -9.422 28.766 1.00 97.62 190 ASN A C 1
ATOM 1563 O O . ASN A 1 190 ? -16.479 -9.524 29.497 1.00 97.62 190 ASN A O 1
ATOM 1567 N N . ASN A 1 191 ? -14.411 -10.170 28.940 1.00 96.94 191 ASN A N 1
ATOM 1568 C CA . ASN A 1 191 ? -14.337 -11.208 29.966 1.00 96.94 191 ASN A CA 1
ATOM 1569 C C . ASN A 1 191 ? -14.448 -10.651 31.399 1.00 96.94 191 ASN A C 1
ATOM 1571 O O . ASN A 1 191 ? -15.014 -11.308 32.267 1.00 96.94 191 ASN A O 1
ATOM 1575 N N . GLN A 1 192 ? -13.931 -9.445 31.664 1.00 96.38 192 GLN A N 1
ATOM 1576 C CA . GLN A 1 192 ? -14.127 -8.787 32.961 1.00 96.38 192 GLN A CA 1
ATOM 1577 C C . GLN A 1 192 ? -15.566 -8.298 33.164 1.00 96.38 192 GLN A C 1
ATOM 1579 O O . GLN A 1 192 ? -16.097 -8.391 34.270 1.00 96.38 192 GLN A O 1
ATOM 1584 N N . LEU A 1 193 ? -16.187 -7.759 32.114 1.00 96.88 193 LEU A N 1
ATOM 1585 C CA . LEU A 1 193 ? -17.529 -7.184 32.181 1.00 96.88 193 LEU A CA 1
ATOM 1586 C C . LEU A 1 193 ? -18.631 -8.246 32.172 1.00 96.88 193 LEU A C 1
ATOM 1588 O O . LEU A 1 193 ? -19.682 -8.003 32.757 1.00 96.88 193 LEU A O 1
ATOM 1592 N N . GLU A 1 194 ? -18.398 -9.415 31.572 1.00 97.44 194 GLU A N 1
ATOM 1593 C CA . GLU A 1 194 ? -19.379 -10.501 31.437 1.00 97.44 194 GLU A CA 1
ATOM 1594 C C . GLU A 1 194 ? -20.017 -10.859 32.788 1.00 97.44 194 GLU A C 1
ATOM 1596 O O . GLU A 1 194 ? -21.240 -10.864 32.933 1.00 97.44 194 GLU A O 1
ATOM 1601 N N . HIS A 1 195 ? -19.185 -11.076 33.813 1.00 95.38 195 HIS A N 1
ATOM 1602 C CA . HIS A 1 195 ? -19.664 -11.425 35.148 1.00 95.38 195 HIS A CA 1
ATOM 1603 C C . HIS A 1 195 ? -20.438 -10.277 35.804 1.00 95.38 195 HIS A C 1
ATOM 1605 O O . HIS A 1 195 ? -21.522 -10.498 36.337 1.00 95.38 195 HIS A O 1
ATOM 1611 N N . LEU A 1 196 ? -19.927 -9.045 35.718 1.00 96.69 196 LEU A N 1
ATOM 1612 C CA . LEU A 1 196 ? -20.590 -7.863 36.280 1.00 96.69 196 LEU A CA 1
ATOM 1613 C C . LEU A 1 196 ? -21.961 -7.618 35.640 1.00 96.69 196 LEU A C 1
ATOM 1615 O O . LEU A 1 196 ? -22.928 -7.299 36.330 1.00 96.69 196 LEU A O 1
ATOM 1619 N N . VAL A 1 197 ? -22.063 -7.782 34.319 1.00 97.19 197 VAL A N 1
ATOM 1620 C CA . VAL A 1 197 ? -23.332 -7.666 33.591 1.00 97.19 197 VAL A CA 1
ATOM 1621 C C . VAL A 1 197 ? -24.298 -8.762 34.035 1.00 97.19 197 VAL A C 1
ATOM 1623 O O . VAL A 1 197 ? -25.487 -8.491 34.222 1.00 97.19 197 VAL A O 1
ATOM 1626 N N . GLN A 1 198 ? -23.806 -9.983 34.249 1.00 97.25 198 GLN A N 1
ATOM 1627 C CA . GLN A 1 198 ? -24.630 -11.086 34.732 1.00 97.25 198 GLN A CA 1
ATOM 1628 C C . GLN A 1 198 ? -25.131 -10.859 36.168 1.00 97.25 198 GLN A C 1
ATOM 1630 O O . GLN A 1 198 ? -26.307 -11.106 36.447 1.00 97.25 198 GLN A O 1
ATOM 1635 N N . GLU A 1 199 ? -24.287 -10.341 37.062 1.00 97.31 199 GLU A N 1
ATOM 1636 C CA . GLU A 1 199 ? -24.677 -9.944 38.422 1.00 97.31 199 GLU A CA 1
ATOM 1637 C C . GLU A 1 199 ? -25.689 -8.796 38.420 1.00 97.31 199 GLU A C 1
ATOM 1639 O O . GLU A 1 199 ? -26.676 -8.829 39.153 1.00 97.31 199 GLU A O 1
ATOM 1644 N N . TYR A 1 200 ? -25.496 -7.790 37.567 1.00 97.69 200 TYR A N 1
ATOM 1645 C CA . TYR A 1 200 ? -26.459 -6.701 37.428 1.00 97.69 200 TYR A CA 1
ATOM 1646 C C . TYR A 1 200 ? -27.824 -7.221 36.958 1.00 97.69 200 TYR A C 1
ATOM 1648 O O . TYR A 1 200 ? -28.858 -6.854 37.520 1.00 97.69 200 TYR A O 1
ATOM 1656 N N . ARG A 1 201 ? -27.838 -8.127 35.970 1.00 97.56 201 ARG A N 1
ATOM 1657 C CA . ARG A 1 201 ? -29.070 -8.768 35.483 1.00 97.56 201 ARG A CA 1
ATOM 1658 C C . ARG A 1 201 ? -29.763 -9.585 36.572 1.00 97.56 201 ARG A C 1
ATOM 1660 O O . ARG A 1 201 ? -30.985 -9.503 36.691 1.00 97.56 201 ARG A O 1
ATOM 1667 N N . SER A 1 202 ? -29.018 -10.349 37.373 1.00 97.56 202 SER A N 1
ATOM 1668 C CA . SER A 1 202 ? -29.604 -11.141 38.462 1.00 97.56 202 SER A CA 1
ATOM 1669 C C . SER A 1 202 ? -30.169 -10.246 39.570 1.00 97.56 202 SER A C 1
ATOM 1671 O O . SER A 1 202 ? -31.302 -10.452 40.007 1.00 97.56 202 SER A O 1
ATOM 1673 N N . ALA A 1 203 ? -29.446 -9.193 39.958 1.00 97.31 203 ALA A N 1
ATOM 1674 C CA . ALA A 1 203 ? -29.921 -8.206 40.923 1.00 97.31 203 ALA A CA 1
ATOM 1675 C C . ALA A 1 203 ? -31.172 -7.465 40.422 1.00 97.31 203 ALA A C 1
ATOM 1677 O O . ALA A 1 203 ? -32.116 -7.250 41.184 1.00 97.31 203 ALA A O 1
ATOM 1678 N N . GLN A 1 204 ? -31.220 -7.114 39.134 1.00 97.69 204 GLN A N 1
ATOM 1679 C CA . GLN A 1 204 ? -32.387 -6.489 38.516 1.00 97.69 204 GLN A CA 1
ATOM 1680 C C . GLN A 1 204 ? -33.607 -7.422 38.515 1.00 97.69 204 GLN A C 1
ATOM 1682 O O . GLN A 1 204 ? -34.717 -6.965 38.798 1.00 97.69 204 GLN A O 1
ATOM 1687 N N . ALA A 1 205 ? -33.415 -8.717 38.247 1.00 97.38 205 ALA A N 1
ATOM 1688 C CA . ALA A 1 205 ? -34.484 -9.712 38.323 1.00 97.38 205 ALA A CA 1
ATOM 1689 C C . ALA A 1 205 ? -35.038 -9.835 39.754 1.00 97.38 205 ALA A C 1
ATOM 1691 O O . ALA A 1 205 ? -36.252 -9.759 39.946 1.00 97.38 205 ALA A O 1
ATOM 1692 N N . LEU A 1 206 ? -34.158 -9.912 40.759 1.00 97.44 206 LEU A N 1
ATOM 1693 C CA . LEU A 1 206 ? -34.551 -9.941 42.174 1.00 97.44 206 LEU A CA 1
ATOM 1694 C C . LEU A 1 206 ? -35.301 -8.670 42.597 1.00 97.44 206 LEU A C 1
ATOM 1696 O O . LEU A 1 206 ? -36.296 -8.743 43.317 1.00 97.44 206 LEU A O 1
ATOM 1700 N N . LEU A 1 207 ? -34.855 -7.498 42.134 1.00 97.00 207 LEU A N 1
ATOM 1701 C CA . LEU A 1 207 ? -35.548 -6.233 42.381 1.00 97.00 207 LEU A CA 1
ATOM 1702 C C . LEU A 1 207 ? -36.955 -6.243 41.767 1.00 97.00 207 LEU A C 1
ATOM 1704 O O . LEU A 1 207 ? -37.900 -5.779 42.405 1.00 97.00 207 LEU A O 1
ATOM 1708 N N . SER A 1 208 ? -37.094 -6.744 40.537 1.00 97.00 208 SER A N 1
ATOM 1709 C CA . SER A 1 208 ? -38.390 -6.852 39.861 1.00 97.00 208 SER A CA 1
ATOM 1710 C C . SER A 1 208 ? -39.340 -7.768 40.632 1.00 97.00 208 SER A C 1
ATOM 1712 O O . SER A 1 208 ? -40.467 -7.369 40.914 1.00 97.00 208 SER A O 1
ATOM 1714 N N . GLU A 1 209 ? -38.862 -8.940 41.053 1.00 97.12 209 GLU A N 1
ATOM 1715 C CA . GLU A 1 209 ? -39.636 -9.896 41.853 1.00 97.12 209 GLU A CA 1
ATOM 1716 C C . GLU A 1 209 ? -40.068 -9.291 43.201 1.00 97.12 209 GLU A C 1
ATOM 1718 O O . GLU A 1 209 ? -41.217 -9.426 43.623 1.00 97.12 209 GLU A O 1
ATOM 1723 N N . ALA A 1 210 ? -39.170 -8.575 43.885 1.00 95.75 210 ALA A N 1
ATOM 1724 C CA . ALA A 1 210 ? -39.491 -7.915 45.149 1.00 95.75 210 ALA A CA 1
ATOM 1725 C C . ALA A 1 210 ? -40.529 -6.793 44.977 1.00 95.75 210 ALA A C 1
ATOM 1727 O O . ALA A 1 210 ? -41.414 -6.637 45.823 1.00 95.75 210 ALA A O 1
ATOM 1728 N N . LYS A 1 211 ? -40.443 -6.019 43.886 1.00 95.50 211 LYS A N 1
ATOM 1729 C CA . LYS A 1 211 ? -41.430 -4.981 43.556 1.00 95.50 211 LYS A CA 1
ATOM 1730 C C . LYS A 1 211 ? -42.801 -5.577 43.264 1.00 95.50 211 LYS A C 1
ATOM 1732 O O . LYS A 1 211 ? -43.784 -5.042 43.767 1.00 95.50 211 LYS A O 1
ATOM 1737 N N . GLU A 1 212 ? -42.858 -6.671 42.511 1.00 95.31 212 GLU A N 1
ATOM 1738 C CA . GLU A 1 212 ? -44.104 -7.382 42.212 1.00 95.31 212 GLU A CA 1
ATOM 1739 C C . GLU A 1 212 ? -44.762 -7.890 43.502 1.00 95.31 212 GLU A C 1
ATOM 1741 O O . GLU A 1 212 ? -45.896 -7.516 43.793 1.00 95.31 212 GLU A O 1
ATOM 1746 N N . LYS A 1 213 ? -44.011 -8.588 44.367 1.00 94.00 213 LYS A N 1
ATOM 1747 C CA . LYS A 1 213 ? -44.510 -9.044 45.680 1.00 94.00 213 LYS A CA 1
ATOM 1748 C C . LYS A 1 213 ? -44.990 -7.896 46.571 1.00 94.00 213 LYS A C 1
ATOM 1750 O O . LYS A 1 213 ? -45.998 -8.023 47.267 1.00 94.00 213 LYS A O 1
ATOM 1755 N N . TYR A 1 214 ? -44.275 -6.769 46.578 1.00 93.44 214 TYR A N 1
ATOM 1756 C CA . TYR A 1 214 ? -44.702 -5.584 47.323 1.00 93.44 214 TYR A CA 1
ATOM 1757 C C . TYR A 1 214 ? -45.990 -4.986 46.747 1.00 93.44 214 TYR A C 1
ATOM 1759 O O . TYR A 1 214 ? -46.882 -4.610 47.506 1.00 93.44 214 TYR A O 1
ATOM 1767 N N . GLN A 1 215 ? -46.109 -4.913 45.420 1.00 93.12 215 GLN A N 1
ATOM 1768 C CA . GLN A 1 215 ? -47.292 -4.396 44.740 1.00 93.12 215 GLN A CA 1
ATOM 1769 C C . GLN A 1 215 ? -48.518 -5.287 44.984 1.00 93.12 215 GLN A C 1
ATOM 1771 O O . GLN A 1 215 ? -49.585 -4.765 45.308 1.00 93.12 215 GLN A O 1
ATOM 1776 N N . GLU A 1 216 ? -48.360 -6.611 44.924 1.00 92.00 216 GLU A N 1
ATOM 1777 C CA . GLU A 1 216 ? -49.398 -7.583 45.288 1.00 92.00 216 GLU A CA 1
ATOM 1778 C C . GLU A 1 216 ? -49.837 -7.430 46.753 1.00 92.00 216 GLU A C 1
ATOM 1780 O O . GLU A 1 216 ? -51.032 -7.317 47.048 1.00 92.00 216 GLU A O 1
ATOM 1785 N N . GLY A 1 217 ? -48.878 -7.368 47.684 1.00 90.44 217 GLY A N 1
ATOM 1786 C CA . GLY A 1 217 ? -49.157 -7.196 49.112 1.00 90.44 217 GLY A CA 1
ATOM 1787 C C . GLY A 1 217 ? -49.835 -5.859 49.433 1.00 90.44 217 GLY A C 1
ATOM 1788 O O . GLY A 1 217 ? -50.793 -5.818 50.209 1.00 90.44 217 GLY A O 1
ATOM 1789 N N . SER A 1 218 ? -49.379 -4.775 48.802 1.00 89.69 218 SER A N 1
ATOM 1790 C CA . SER A 1 218 ? -49.967 -3.437 48.922 1.00 89.69 218 SER A CA 1
ATOM 1791 C C . SER A 1 218 ? -51.398 -3.408 48.385 1.00 89.69 218 SER A C 1
ATOM 1793 O O . SER A 1 218 ? -52.299 -2.945 49.084 1.00 89.69 218 SER A O 1
ATOM 1795 N N . GLY A 1 219 ? -51.643 -4.012 47.216 1.00 89.50 219 GLY A N 1
ATOM 1796 C CA . GLY A 1 219 ? -52.988 -4.158 46.656 1.00 89.50 219 GLY A CA 1
ATOM 1797 C C . GLY A 1 219 ? -53.943 -4.887 47.606 1.00 89.50 219 GLY A C 1
ATOM 1798 O O . GLY A 1 219 ? -55.070 -4.438 47.820 1.00 89.50 219 GLY A O 1
ATOM 1799 N N . GLY A 1 220 ? -53.472 -5.952 48.265 1.00 89.19 220 GLY A N 1
ATOM 1800 C CA . GLY A 1 220 ? -54.246 -6.662 49.288 1.00 89.19 220 GLY A CA 1
ATOM 1801 C C . GLY A 1 220 ? -54.575 -5.812 50.524 1.00 89.19 220 GLY A C 1
ATOM 1802 O O . GLY A 1 220 ? -55.675 -5.923 51.073 1.00 89.19 220 GLY A O 1
ATOM 1803 N N . VAL A 1 221 ? -53.657 -4.946 50.966 1.00 90.50 221 VAL A N 1
ATOM 1804 C CA . VAL A 1 221 ? -53.903 -4.004 52.074 1.00 90.50 221 VAL A CA 1
ATOM 1805 C C . VAL A 1 221 ? -54.905 -2.927 51.660 1.00 90.50 221 VAL A C 1
A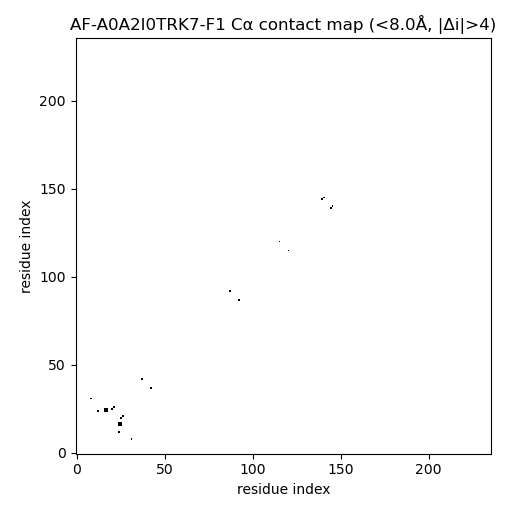TOM 1807 O O . VAL A 1 221 ? -55.854 -2.676 52.404 1.00 90.50 221 VAL A O 1
ATOM 1810 N N . THR A 1 222 ? -54.748 -2.334 50.474 1.00 89.50 222 THR A N 1
ATOM 1811 C CA . THR A 1 222 ? -55.685 -1.336 49.939 1.00 89.50 222 THR A CA 1
ATOM 1812 C C . THR A 1 222 ? -57.098 -1.904 49.822 1.00 89.50 222 THR A C 1
ATOM 1814 O O . THR A 1 222 ? -58.051 -1.248 50.239 1.00 89.50 222 THR A O 1
ATOM 1817 N N . GLU A 1 223 ? -57.242 -3.141 49.346 1.00 88.69 223 GLU A N 1
ATOM 1818 C CA . GLU A 1 223 ? -58.546 -3.796 49.228 1.00 88.69 223 GLU A CA 1
ATOM 1819 C C . GLU A 1 223 ? -59.189 -4.057 50.598 1.00 88.69 223 GLU A C 1
ATOM 1821 O O . GLU A 1 223 ? -60.371 -3.778 50.803 1.00 88.69 223 GLU A O 1
ATOM 1826 N N . ARG A 1 224 ? -58.411 -4.513 51.589 1.00 90.31 224 ARG A N 1
ATOM 1827 C CA . ARG A 1 224 ? -58.917 -4.687 52.963 1.00 90.31 224 ARG A CA 1
ATOM 1828 C C . ARG A 1 224 ? -59.339 -3.363 53.594 1.00 90.31 224 ARG A C 1
ATOM 1830 O O . ARG A 1 224 ? -60.370 -3.332 54.262 1.00 90.31 224 ARG A O 1
ATOM 1837 N N . ILE A 1 225 ? -58.582 -2.285 53.373 1.00 90.50 225 ILE A N 1
ATOM 1838 C CA . ILE A 1 225 ? -58.946 -0.931 53.819 1.00 90.50 225 ILE A CA 1
ATOM 1839 C C . ILE A 1 225 ? -60.248 -0.484 53.147 1.00 90.50 225 ILE A C 1
ATOM 1841 O O . ILE A 1 225 ? -61.129 0.031 53.832 1.00 90.50 225 ILE A O 1
ATOM 1845 N N . ARG A 1 226 ? -60.410 -0.726 51.839 1.00 91.19 226 ARG A N 1
ATOM 1846 C CA . ARG A 1 226 ? -61.635 -0.406 51.089 1.00 91.19 226 ARG A CA 1
ATOM 1847 C C . ARG A 1 226 ? -62.862 -1.103 51.682 1.00 91.19 226 ARG A C 1
ATOM 1849 O O . ARG A 1 226 ? -63.847 -0.435 51.985 1.00 91.19 226 ARG A O 1
ATOM 1856 N N . VAL A 1 227 ? -62.773 -2.414 51.923 1.00 91.88 227 VAL A N 1
ATOM 1857 C CA . VAL A 1 227 ? -63.858 -3.211 52.529 1.00 91.88 227 VAL A CA 1
ATOM 1858 C C . VAL A 1 227 ? -64.175 -2.752 53.957 1.00 91.88 227 VAL A C 1
ATOM 1860 O O . VAL A 1 227 ? -65.340 -2.709 54.354 1.00 91.88 227 VAL A O 1
ATOM 1863 N N . LEU A 1 228 ? -63.155 -2.411 54.751 1.00 90.19 228 LEU A N 1
ATOM 1864 C CA . LEU A 1 228 ? -63.345 -1.861 56.096 1.00 90.19 228 LEU A CA 1
ATOM 1865 C C . LEU A 1 228 ? -64.074 -0.516 56.053 1.00 90.19 228 LEU A C 1
ATOM 1867 O O . LEU A 1 228 ? -65.045 -0.343 56.785 1.00 90.19 228 LEU A O 1
ATOM 1871 N N . SER A 1 229 ? -63.656 0.398 55.178 1.00 89.62 229 SER A N 1
ATOM 1872 C CA . SER A 1 229 ? -64.316 1.692 54.988 1.00 89.62 229 SER A CA 1
ATOM 1873 C C . SER A 1 229 ? -65.768 1.541 54.527 1.00 89.62 229 SER A C 1
ATOM 1875 O O . SER A 1 229 ? -66.639 2.214 55.070 1.00 89.62 229 SER A O 1
ATOM 1877 N N . GLU A 1 230 ? -66.059 0.625 53.595 1.00 90.94 230 GLU A N 1
ATOM 1878 C CA . GLU A 1 230 ? -67.438 0.302 53.187 1.00 90.94 230 GLU A CA 1
ATOM 1879 C C . GLU A 1 230 ? -68.284 -0.189 54.368 1.00 90.94 230 GLU A C 1
ATOM 1881 O O . GLU A 1 230 ? -69.394 0.297 54.578 1.00 90.94 230 GLU A O 1
ATOM 1886 N N . LYS A 1 231 ? -67.759 -1.119 55.177 1.00 90.12 231 LYS A N 1
ATOM 1887 C CA . LYS A 1 231 ? -68.470 -1.606 56.368 1.00 90.12 231 LYS A CA 1
ATOM 1888 C C . LYS A 1 231 ? -68.698 -0.509 57.403 1.00 90.12 231 LYS A C 1
ATOM 1890 O O . LYS A 1 231 ? -69.772 -0.473 57.991 1.00 90.12 231 LYS A O 1
ATOM 1895 N N . ILE A 1 232 ? -67.719 0.370 57.626 1.00 89.56 232 ILE A N 1
ATOM 1896 C CA . ILE A 1 232 ? -67.857 1.505 58.549 1.00 89.56 232 ILE A CA 1
ATOM 1897 C C . ILE A 1 232 ? -68.953 2.458 58.057 1.00 89.56 232 ILE A C 1
ATOM 1899 O O . ILE A 1 232 ? -69.800 2.846 58.854 1.00 89.56 232 ILE A O 1
ATOM 1903 N N . MET A 1 233 ? -69.004 2.771 56.756 1.00 84.25 233 MET A N 1
ATOM 1904 C CA . MET A 1 233 ? -70.062 3.627 56.196 1.00 84.25 233 MET A CA 1
ATOM 1905 C C . MET A 1 233 ? -71.467 3.020 56.281 1.00 84.25 233 MET A C 1
ATOM 1907 O O . MET A 1 233 ? -72.435 3.763 56.275 1.00 84.25 233 MET A O 1
ATOM 1911 N N . LEU A 1 234 ? -71.598 1.693 56.354 1.00 81.56 234 LEU A N 1
ATOM 1912 C CA . LEU A 1 234 ? -72.890 1.023 56.557 1.00 81.56 234 LEU A CA 1
ATOM 1913 C C . LEU A 1 234 ? -73.332 0.980 58.032 1.00 81.56 234 LEU A C 1
ATOM 1915 O O . LEU A 1 234 ? -74.485 0.656 58.309 1.00 81.56 234 LEU A O 1
ATOM 1919 N N . LEU A 1 235 ? -72.415 1.238 58.970 1.00 73.31 235 LEU A N 1
ATOM 1920 C CA . LEU A 1 235 ? -72.639 1.194 60.421 1.00 73.31 235 LEU A CA 1
ATOM 1921 C C . LEU A 1 235 ? -72.832 2.585 61.053 1.00 73.31 235 LEU A C 1
ATOM 1923 O O . LEU A 1 235 ? -73.258 2.656 62.207 1.00 73.31 235 LEU A O 1
ATOM 1927 N N . CYS A 1 236 ? -72.517 3.659 60.326 1.00 58.41 236 CYS A N 1
ATOM 1928 C CA . CYS A 1 236 ? -72.786 5.054 60.689 1.00 58.41 236 CYS A CA 1
ATOM 1929 C C . CYS A 1 236 ? -74.020 5.578 59.951 1.00 58.41 236 CYS A C 1
ATOM 1931 O O . CYS A 1 236 ? -74.759 6.372 60.572 1.00 58.41 236 CYS A O 1
#

Mean predicted aligned error: 22.05 Å

Solvent-accessible surface area (backbone atoms only — not comparable to full-atom values): 14961 Å² total; per-residue (Å²): 135,85,80,80,74,84,86,68,78,89,71,98,66,66,74,73,61,48,71,74,72,56,58,70,69,36,52,53,52,53,50,55,50,48,54,52,51,37,61,75,69,66,66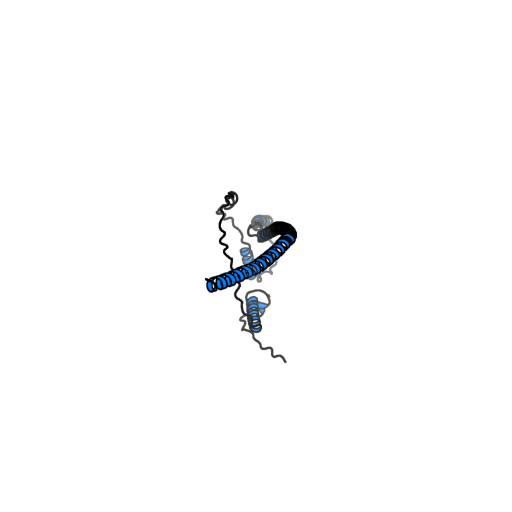,71,89,72,80,83,84,73,81,78,76,75,78,71,80,72,77,78,70,88,69,91,68,85,74,80,79,81,82,75,70,82,80,71,74,85,70,83,78,86,65,96,64,92,73,84,54,70,67,57,54,54,54,50,53,63,56,49,64,76,70,53,84,84,70,86,85,67,89,85,74,83,88,72,52,74,67,60,52,51,52,51,47,64,64,44,49,68,79,67,59,79,77,82,71,88,54,91,81,38,64,64,59,56,50,51,49,50,49,54,51,50,53,51,51,52,50,52,51,53,50,53,51,52,53,50,52,50,50,52,52,50,52,51,53,51,50,52,52,49,52,53,50,50,53,52,49,50,63,62,44,51,57,55,54,51,51,52,52,52,53,50,51,53,50,50,54,52,49,50,55,49,51,55,52,49,51,54,51,53,50,53,51,51,55,49,52,54,53,50,65,75,74,109

pLDDT: mean 75.97, std 20.45, range [32.41, 98.56]

InterPro domains:
  IPR019530 Intra-flagellar transport protein 57 [PF10498] (7-230)
  IPR019530 Intra-flagellar transport protein 57 [PTHR16011] (5-230)

Foldseek 3Di:
DDPPDPPDDDQPDDCVVCPVVDDDSNVVVVVVVVVVVCVVVVPDDDPDDDPPPPPPPPPPPPPPDPPPPPPPPPPPPPDPPPDPDDDDDPVVVVVVVVVVVVPPPPDPDDDDDDPDDPVNVVVVCVVCVVVPPDDDDPDPPPVVVVVVVVVVVVVVVVVVVVVVVVVVVVVVVVVVVVVVVVVVVVVVVCVVVVVVVVVVVVVVVVVVVVVVVVVVVVVVVVVVVVVVVVVVVVVD

Radius of gyration: 50.0 Å; Cα contacts (8 Å, |Δi|>4): 13; chains: 1; bounding box: 125×61×134 Å

Organism: NCBI:txid1758121

Sequence (236 aa):
MLRREQKGRPVDFPPSKLKAGYGEQACYVLDCLAEEALKYTGFSWKRPAYPTEELEEEEITEDDAELTLNKLEEDVEEEESDNEENFIDLNVLKAQTYRSDMNDSAKQEEILQSTIDAAEWNLEVERVLPQLKVTVRTDNKDWRIHVDQMHQHKDGIESSLKETRGYLDKLHNEISRTLEKINSREKYINNQLEHLVQEYRSAQALLSEAKEKYQEGSGGVTERIRVLSEKIMLLC